Protein AF-A0A917WSC1-F1 (afdb_monomer_lite)

pLDDT: mean 76.41, std 25.36, range [22.33, 98.62]

Structure (mmCIF, N/CA/C/O backbone):
data_AF-A0A917WSC1-F1
#
_entry.id   AF-A0A917WSC1-F1
#
loop_
_atom_site.group_PDB
_atom_site.id
_atom_site.type_symbol
_atom_site.label_atom_id
_atom_site.label_alt_id
_atom_site.label_comp_id
_atom_site.label_asym_id
_atom_site.label_entity_id
_atom_site.label_seq_id
_atom_site.pdbx_PDB_ins_code
_atom_site.Cartn_x
_atom_site.Cartn_y
_atom_site.Cartn_z
_atom_site.occup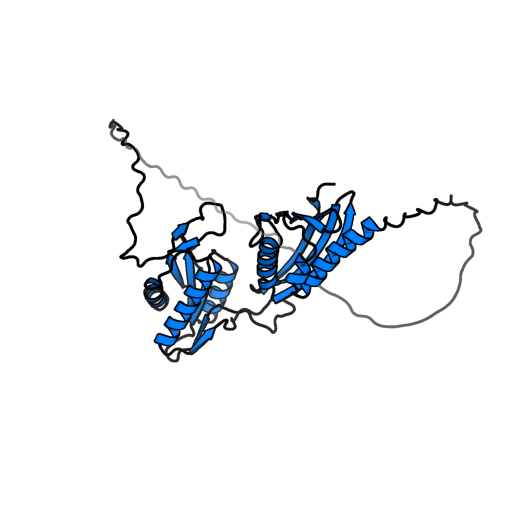ancy
_atom_site.B_iso_or_equiv
_atom_site.auth_seq_id
_atom_site.auth_comp_id
_atom_site.auth_asym_id
_atom_site.auth_atom_id
_atom_site.pdbx_PDB_model_num
ATOM 1 N N . MET A 1 1 ? 12.747 5.996 -24.448 1.00 77.25 1 MET A N 1
ATOM 2 C CA . MET A 1 1 ? 11.833 5.332 -25.407 1.00 77.25 1 MET A CA 1
ATOM 3 C C . MET A 1 1 ? 10.738 4.542 -24.700 1.00 77.25 1 MET A C 1
ATOM 5 O O . MET A 1 1 ? 9.580 4.764 -25.023 1.00 77.25 1 MET A O 1
ATOM 9 N N . GLU A 1 2 ? 11.053 3.699 -23.707 1.00 88.94 2 GLU A N 1
ATOM 10 C CA . GLU A 1 2 ? 10.020 2.886 -23.034 1.00 88.94 2 GLU A CA 1
ATOM 11 C C . GLU A 1 2 ? 9.011 3.685 -22.214 1.00 88.94 2 GLU A C 1
ATOM 13 O O . GLU A 1 2 ? 7.813 3.485 -22.378 1.00 88.94 2 GLU A O 1
ATOM 18 N N . ALA A 1 3 ? 9.471 4.645 -21.409 1.00 92.50 3 ALA A N 1
ATOM 19 C CA . ALA A 1 3 ? 8.584 5.494 -20.613 1.00 92.50 3 ALA A CA 1
ATOM 20 C C . ALA A 1 3 ? 7.541 6.224 -21.480 1.00 92.50 3 ALA A C 1
ATOM 22 O O . ALA A 1 3 ? 6.353 6.202 -21.179 1.00 92.50 3 ALA A O 1
ATOM 23 N N . SER A 1 4 ? 7.969 6.805 -22.607 1.00 94.75 4 SER A N 1
ATOM 24 C CA . SER A 1 4 ? 7.078 7.477 -23.562 1.00 94.75 4 SER A CA 1
ATOM 25 C C . SER A 1 4 ? 6.095 6.510 -24.223 1.00 94.75 4 SER A C 1
ATOM 27 O O . SER A 1 4 ? 4.938 6.857 -24.442 1.00 94.75 4 SER A O 1
ATOM 29 N N . ALA A 1 5 ? 6.529 5.288 -24.533 1.00 95.50 5 ALA A N 1
ATOM 30 C CA . ALA A 1 5 ? 5.671 4.304 -25.177 1.00 95.50 5 ALA A CA 1
ATOM 31 C C . ALA A 1 5 ? 4.656 3.675 -24.208 1.00 95.50 5 ALA A C 1
ATOM 33 O O . ALA A 1 5 ? 3.529 3.391 -24.613 1.00 95.50 5 ALA A O 1
ATOM 34 N N . LEU A 1 6 ? 5.028 3.486 -22.938 1.00 97.38 6 LEU A N 1
ATOM 35 C CA . LEU A 1 6 ? 4.087 3.119 -21.883 1.00 97.38 6 LEU A CA 1
ATOM 36 C C . LEU A 1 6 ? 3.109 4.267 -21.611 1.00 97.38 6 LEU A C 1
ATOM 38 O O . LEU A 1 6 ? 1.910 4.023 -21.530 1.00 97.38 6 LEU A O 1
ATOM 42 N N . ALA A 1 7 ? 3.583 5.518 -21.567 1.00 95.88 7 ALA A N 1
ATOM 43 C CA . ALA A 1 7 ? 2.714 6.688 -21.436 1.00 95.88 7 ALA A CA 1
ATOM 44 C C . ALA A 1 7 ? 1.657 6.730 -22.551 1.00 95.88 7 ALA A C 1
ATOM 46 O O . ALA A 1 7 ? 0.472 6.846 -22.263 1.00 95.88 7 ALA A O 1
ATOM 47 N N . ALA A 1 8 ? 2.061 6.536 -23.812 1.00 94.50 8 ALA A N 1
ATOM 48 C CA . ALA A 1 8 ? 1.138 6.488 -24.947 1.00 94.50 8 ALA A CA 1
ATOM 49 C C . ALA A 1 8 ? 0.142 5.316 -24.874 1.00 94.50 8 ALA A C 1
ATOM 51 O O . ALA A 1 8 ? -0.969 5.410 -25.394 1.00 94.50 8 ALA A O 1
ATOM 52 N N . HIS A 1 9 ? 0.524 4.194 -24.255 1.00 95.69 9 HIS A N 1
ATOM 53 C CA . HIS A 1 9 ? -0.397 3.087 -24.009 1.00 95.69 9 HIS A CA 1
ATOM 54 C C . HIS A 1 9 ? -1.419 3.439 -22.923 1.00 95.69 9 HIS A C 1
ATOM 56 O O . HIS A 1 9 ? -2.621 3.314 -23.155 1.00 95.69 9 HIS A O 1
ATOM 62 N N . LEU A 1 10 ? -0.950 3.936 -21.777 1.00 95.81 10 LEU A N 1
ATOM 63 C CA . LEU A 1 10 ? -1.799 4.342 -20.656 1.00 95.81 10 LEU A CA 1
ATOM 64 C C . LEU A 1 10 ? -2.691 5.542 -20.993 1.00 95.81 10 LEU A C 1
ATOM 66 O O . LEU A 1 10 ? -3.747 5.706 -20.387 1.00 95.81 10 LEU A O 1
ATOM 70 N N . ASP A 1 11 ? -2.327 6.349 -21.990 1.00 92.12 11 ASP A N 1
ATOM 71 C CA . ASP A 1 11 ? -3.148 7.479 -22.416 1.00 92.12 11 ASP A CA 1
ATOM 72 C C . ASP A 1 11 ? -4.522 7.053 -22.975 1.00 92.12 11 ASP A C 1
ATOM 74 O O . ASP A 1 11 ? -5.495 7.809 -22.911 1.00 92.12 11 ASP A O 1
ATOM 78 N N . ARG A 1 12 ? -4.650 5.796 -23.420 1.00 91.62 12 ARG A N 1
ATOM 79 C CA . ARG A 1 12 ? -5.922 5.205 -23.864 1.00 91.62 12 ARG A CA 1
ATOM 80 C C . ARG A 1 12 ? -6.786 4.654 -22.726 1.00 91.62 12 ARG A C 1
ATOM 82 O O . ARG A 1 12 ? -7.936 4.305 -22.966 1.00 91.62 12 ARG A O 1
ATOM 89 N N . LEU A 1 13 ? -6.268 4.567 -21.498 1.00 94.88 13 LEU A N 1
ATOM 90 C CA . LEU A 1 13 ? -6.981 3.958 -20.374 1.00 94.88 13 LEU A CA 1
ATOM 91 C C . LEU A 1 13 ? -8.095 4.876 -19.856 1.00 94.88 13 LEU A C 1
ATOM 93 O O . LEU A 1 13 ? -7.824 5.908 -19.246 1.00 94.88 13 LEU A O 1
ATOM 97 N N . THR A 1 14 ? -9.354 4.496 -20.041 1.00 95.12 14 THR A N 1
ATOM 98 C CA . THR A 1 14 ? -10.509 5.276 -19.570 1.00 95.12 14 THR A CA 1
ATOM 99 C C . THR A 1 14 ? -11.209 4.596 -18.407 1.00 95.12 14 THR A C 1
ATOM 101 O O . THR A 1 14 ? -11.406 3.382 -18.420 1.00 95.12 14 THR A O 1
ATOM 104 N N . PHE A 1 15 ? -11.643 5.375 -17.422 1.00 95.75 15 PHE A N 1
ATOM 105 C CA . PHE A 1 15 ? -12.450 4.874 -16.314 1.00 95.75 15 PHE A CA 1
ATOM 106 C C . PHE A 1 15 ? -13.290 5.991 -15.703 1.00 95.75 15 PHE A C 1
ATOM 108 O O . PHE A 1 15 ? -12.956 7.171 -15.799 1.00 95.75 15 PHE A O 1
ATOM 115 N N . SER A 1 16 ? -14.381 5.616 -15.045 1.00 96.12 16 SER A N 1
ATOM 116 C CA . SER A 1 16 ? -15.277 6.559 -14.384 1.00 96.12 16 SER A CA 1
ATOM 117 C C . SER A 1 16 ? -15.625 6.051 -12.998 1.00 96.12 16 SER A C 1
ATOM 119 O O . SER A 1 16 ? -15.910 4.865 -12.827 1.00 96.12 16 SER A O 1
ATOM 121 N N . ASP A 1 17 ? -15.594 6.966 -12.036 1.00 94.19 17 ASP A N 1
ATOM 122 C CA . ASP A 1 17 ? -16.058 6.772 -10.667 1.00 94.19 17 ASP A CA 1
ATOM 123 C C . ASP A 1 17 ? -15.497 5.521 -9.989 1.00 94.19 17 ASP A C 1
ATOM 125 O O . ASP A 1 17 ? -16.223 4.678 -9.461 1.00 94.19 17 ASP A O 1
ATOM 129 N N . ARG A 1 18 ? -14.171 5.394 -10.036 1.00 94.31 18 ARG A N 1
ATOM 130 C CA . ARG A 1 18 ? -13.431 4.294 -9.419 1.00 94.31 18 ARG A CA 1
ATOM 131 C C . ARG A 1 18 ? -12.807 4.718 -8.100 1.00 94.31 18 ARG A C 1
ATOM 133 O O . ARG A 1 18 ? -12.331 5.840 -7.974 1.00 94.31 18 ARG A O 1
ATOM 140 N N . THR A 1 19 ? -12.775 3.814 -7.132 1.00 89.31 19 THR A N 1
ATOM 141 C CA . THR A 1 19 ? -12.008 4.019 -5.895 1.00 89.31 19 THR A CA 1
ATOM 142 C C . THR A 1 19 ? -10.507 4.027 -6.181 1.00 89.31 19 THR A C 1
ATOM 144 O O . THR A 1 19 ? -10.076 3.582 -7.250 1.00 89.31 19 THR A O 1
ATOM 147 N N . GLU A 1 20 ? -9.689 4.491 -5.235 1.00 87.12 20 GLU A N 1
ATOM 148 C CA . GLU A 1 20 ? -8.233 4.536 -5.428 1.00 87.12 20 GLU A CA 1
ATOM 149 C C . GLU A 1 20 ? -7.664 3.146 -5.752 1.00 87.12 20 GLU A C 1
ATOM 151 O O . GLU A 1 20 ? -6.979 2.954 -6.761 1.00 87.12 20 GLU A O 1
ATOM 156 N N . ALA A 1 21 ? -8.049 2.141 -4.962 1.00 82.62 21 ALA A N 1
ATOM 157 C CA . ALA A 1 21 ? -7.630 0.758 -5.165 1.00 82.62 21 ALA A CA 1
ATOM 158 C C . ALA A 1 21 ? -8.079 0.193 -6.525 1.00 82.62 21 ALA A C 1
ATOM 160 O O . ALA A 1 21 ? -7.357 -0.577 -7.163 1.00 82.62 21 ALA A O 1
ATOM 161 N N . GLN A 1 22 ? -9.274 0.565 -6.998 1.00 86.81 22 GLN A N 1
ATOM 162 C CA . GLN A 1 22 ? -9.754 0.152 -8.316 1.00 86.81 22 GLN A CA 1
ATOM 163 C C . GLN A 1 22 ? -8.927 0.774 -9.442 1.00 86.81 22 GLN A C 1
ATOM 165 O O . GLN A 1 22 ? -8.611 0.068 -10.399 1.00 86.81 22 GLN A O 1
ATOM 170 N N . VAL A 1 23 ? -8.553 2.053 -9.334 1.00 94.62 23 VAL A N 1
ATOM 171 C CA . VAL A 1 23 ? -7.699 2.704 -10.336 1.00 94.62 23 VAL A CA 1
ATOM 172 C C . VAL A 1 23 ? -6.320 2.064 -10.367 1.00 94.62 23 VAL A C 1
ATOM 174 O O . VAL A 1 23 ? -5.889 1.663 -11.443 1.00 94.62 23 VAL A O 1
ATOM 177 N N . THR A 1 24 ? -5.659 1.887 -9.222 1.00 91.56 24 THR A N 1
ATOM 178 C CA . THR A 1 24 ? -4.334 1.246 -9.177 1.00 91.56 24 THR A CA 1
ATOM 179 C C . THR A 1 24 ? -4.358 -0.129 -9.851 1.00 91.56 24 THR A C 1
ATOM 181 O O . THR A 1 24 ? -3.518 -0.398 -10.706 1.00 91.56 24 THR A O 1
ATOM 184 N N . ARG A 1 25 ? -5.376 -0.964 -9.587 1.00 92.12 25 ARG A N 1
ATOM 185 C CA . ARG A 1 25 ? -5.531 -2.263 -10.272 1.00 92.12 25 ARG A CA 1
ATOM 186 C C . ARG A 1 25 ? -5.713 -2.139 -11.784 1.00 92.12 25 ARG A C 1
ATOM 188 O O . ARG A 1 25 ? -5.121 -2.919 -12.524 1.00 92.12 25 ARG A O 1
ATOM 195 N N . LEU A 1 26 ? -6.517 -1.181 -12.251 1.00 97.12 26 LEU A N 1
ATOM 196 C CA . LEU A 1 26 ? -6.702 -0.937 -13.687 1.00 97.12 26 LEU A CA 1
ATOM 197 C C . LEU A 1 26 ? -5.395 -0.506 -14.357 1.00 97.12 26 LEU A C 1
ATOM 199 O O . LEU A 1 26 ? -5.089 -0.957 -15.458 1.00 97.12 26 LEU A O 1
ATOM 203 N N . VAL A 1 27 ? -4.616 0.346 -13.690 1.00 97.88 27 VAL A N 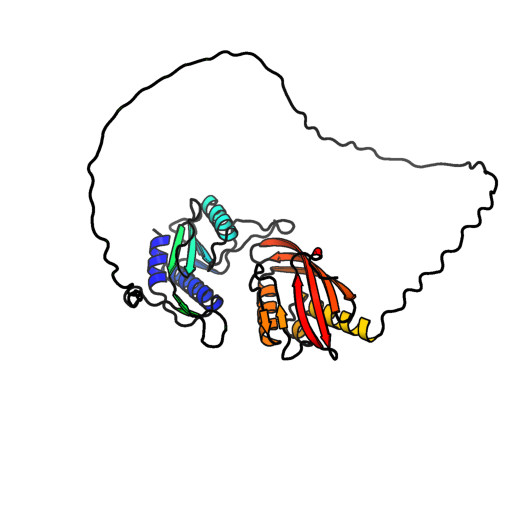1
ATOM 204 C CA . VAL A 1 27 ? -3.331 0.823 -14.205 1.00 97.88 27 VAL A CA 1
ATOM 205 C C . VAL A 1 27 ? -2.313 -0.313 -14.262 1.00 97.88 27 VAL A C 1
ATOM 207 O O . VAL A 1 27 ? -1.677 -0.483 -15.298 1.00 97.88 27 VAL A O 1
ATOM 210 N N . VAL A 1 28 ? -2.203 -1.134 -13.212 1.00 95.25 28 VAL A N 1
ATOM 211 C CA . VAL A 1 28 ? -1.343 -2.331 -13.213 1.00 95.25 28 VAL A CA 1
ATOM 212 C C . VAL A 1 28 ? -1.738 -3.280 -14.349 1.00 95.25 28 VAL A C 1
ATOM 214 O O . VAL A 1 28 ? -0.883 -3.675 -15.137 1.00 95.25 28 VAL A O 1
ATOM 217 N N . ALA A 1 29 ? -3.032 -3.574 -14.515 1.00 96.25 29 ALA A N 1
ATOM 218 C CA . ALA A 1 29 ? -3.509 -4.437 -15.597 1.00 96.25 29 ALA A CA 1
ATOM 219 C C . ALA A 1 29 ? -3.146 -3.891 -16.992 1.00 96.25 29 ALA A C 1
ATOM 221 O O . ALA A 1 29 ? -2.698 -4.652 -17.851 1.00 96.25 29 ALA A O 1
ATOM 222 N N . ALA A 1 30 ? -3.273 -2.577 -17.204 1.00 98.19 30 ALA A N 1
ATOM 223 C CA . ALA A 1 30 ? -2.886 -1.929 -18.457 1.00 98.19 30 ALA A CA 1
ATOM 224 C C . ALA A 1 30 ? -1.363 -1.961 -18.694 1.00 98.19 30 ALA A C 1
ATOM 226 O O . ALA A 1 30 ? -0.907 -2.164 -19.818 1.00 98.19 30 ALA A O 1
ATOM 227 N N . VAL A 1 31 ? -0.552 -1.810 -17.642 1.00 98.62 31 VAL A N 1
ATOM 228 C CA . VAL A 1 31 ? 0.910 -1.979 -17.719 1.00 98.62 31 VAL A CA 1
ATOM 229 C C . VAL A 1 31 ? 1.262 -3.406 -18.144 1.00 98.62 31 VAL A C 1
ATOM 231 O O . VAL A 1 31 ? 2.078 -3.604 -19.045 1.00 98.62 31 VAL A O 1
ATOM 234 N N . GLU A 1 32 ? 0.631 -4.414 -17.545 1.00 98.25 32 GLU A N 1
ATOM 235 C CA . GLU A 1 32 ? 0.857 -5.805 -17.929 1.00 98.25 32 GLU A CA 1
ATOM 236 C C . GLU A 1 32 ? 0.434 -6.086 -19.379 1.00 98.25 32 GLU A C 1
ATOM 238 O O . GLU A 1 32 ? 1.166 -6.744 -20.121 1.00 98.25 32 GLU A O 1
ATOM 243 N N . GLU A 1 33 ? -0.730 -5.586 -19.804 1.00 98.12 33 GLU A N 1
ATOM 244 C CA . GLU A 1 33 ? -1.210 -5.690 -21.186 1.00 98.12 33 GLU A CA 1
ATOM 245 C C . GLU A 1 33 ? -0.226 -5.058 -22.174 1.00 98.12 33 GLU A C 1
ATOM 247 O O . GLU A 1 33 ? 0.103 -5.667 -23.195 1.00 98.12 33 GLU A O 1
ATOM 252 N N . TRP A 1 34 ? 0.314 -3.882 -21.847 1.00 97.88 34 TRP A N 1
ATOM 253 C CA . TRP A 1 34 ? 1.352 -3.236 -22.642 1.00 97.88 34 TRP A CA 1
ATOM 254 C C . TRP A 1 34 ? 2.564 -4.148 -22.857 1.00 97.88 34 TRP A C 1
ATOM 256 O O . TRP A 1 34 ? 2.993 -4.323 -24.001 1.00 97.88 34 TRP A O 1
ATOM 266 N N . GLY A 1 35 ? 3.076 -4.789 -21.803 1.00 96.88 35 GLY A N 1
ATOM 267 C CA . GLY A 1 35 ? 4.177 -5.747 -21.927 1.00 96.88 35 GLY A CA 1
ATOM 268 C C . GLY A 1 35 ? 3.815 -6.967 -22.781 1.00 96.88 35 GLY A C 1
ATOM 269 O O . GLY A 1 35 ? 4.571 -7.335 -23.683 1.00 96.88 35 GLY A O 1
ATOM 270 N N . ARG A 1 36 ? 2.626 -7.555 -22.572 1.00 97.06 36 ARG A N 1
ATOM 271 C CA . ARG A 1 36 ? 2.143 -8.699 -23.374 1.00 97.06 36 ARG A CA 1
ATOM 272 C C . ARG A 1 36 ? 2.012 -8.345 -24.854 1.00 97.06 36 ARG A C 1
ATOM 274 O O . ARG A 1 36 ? 2.417 -9.136 -25.701 1.00 97.06 36 ARG A O 1
ATOM 281 N N . SER A 1 37 ? 1.514 -7.148 -25.171 1.00 96.56 37 SER A N 1
ATOM 282 C CA . SER A 1 37 ? 1.344 -6.673 -26.554 1.00 96.56 37 SER A CA 1
ATOM 283 C C . SER A 1 37 ? 2.663 -6.568 -27.331 1.00 96.56 37 SER A C 1
ATOM 285 O O . SER A 1 37 ? 2.667 -6.564 -28.558 1.00 96.56 37 SER A O 1
ATOM 287 N N . ARG A 1 38 ? 3.791 -6.527 -26.614 1.00 94.81 38 ARG A N 1
ATOM 288 C CA . ARG A 1 38 ? 5.153 -6.489 -27.162 1.00 94.81 38 ARG A CA 1
ATOM 289 C C . ARG A 1 38 ? 5.815 -7.865 -27.228 1.00 94.81 38 ARG A C 1
ATOM 291 O O . ARG A 1 38 ? 6.983 -7.960 -27.588 1.00 94.81 38 ARG A O 1
ATOM 298 N N . GLY A 1 39 ? 5.096 -8.922 -26.851 1.00 95.81 39 GLY A N 1
ATOM 299 C CA . GLY A 1 39 ? 5.631 -10.279 -26.768 1.00 95.81 39 GLY A CA 1
ATOM 300 C C . GLY A 1 39 ? 6.587 -10.497 -25.592 1.00 95.81 39 GLY A C 1
ATOM 301 O O . GLY A 1 39 ? 7.322 -11.483 -25.581 1.00 95.81 39 GLY A O 1
ATOM 302 N N . TRP A 1 40 ? 6.611 -9.596 -24.606 1.00 96.88 40 TRP A N 1
ATOM 303 C CA . TRP A 1 40 ? 7.467 -9.744 -23.431 1.00 96.88 40 TRP A CA 1
ATOM 304 C C . TRP A 1 40 ? 6.853 -10.702 -22.417 1.00 96.88 40 TRP A C 1
ATOM 306 O O . TRP A 1 40 ? 5.631 -10.821 -22.292 1.00 96.88 40 TRP A O 1
ATOM 316 N N . ARG A 1 41 ? 7.710 -11.366 -21.639 1.00 97.56 41 ARG A N 1
ATOM 317 C CA . ARG A 1 41 ? 7.246 -12.175 -20.514 1.00 97.56 41 ARG A CA 1
ATOM 318 C C . ARG A 1 41 ? 6.950 -11.259 -19.333 1.00 97.56 41 ARG A C 1
ATOM 320 O O . ARG A 1 41 ? 7.822 -10.502 -18.914 1.00 97.56 41 ARG A O 1
ATOM 327 N N . VAL A 1 42 ? 5.732 -11.357 -18.810 1.00 97.81 42 VAL A N 1
ATOM 328 C CA . VAL A 1 42 ? 5.221 -10.508 -17.728 1.00 97.81 42 VAL A CA 1
ATOM 329 C C . VAL A 1 42 ? 5.231 -11.266 -16.408 1.00 97.81 42 VAL A C 1
ATOM 331 O O . VAL A 1 42 ? 4.754 -12.398 -16.342 1.00 97.81 42 VAL A O 1
ATOM 334 N N . TYR A 1 43 ? 5.739 -10.616 -15.368 1.00 94.19 43 TYR A N 1
ATOM 335 C CA . TYR A 1 43 ? 5.778 -11.114 -14.001 1.00 94.19 43 TYR A CA 1
ATOM 336 C C . TYR A 1 43 ? 5.060 -10.115 -13.086 1.00 94.19 43 TYR A C 1
ATOM 338 O O . TYR A 1 43 ? 5.645 -9.091 -12.729 1.00 94.19 43 TYR A O 1
ATOM 346 N N . PRO A 1 44 ? 3.797 -10.375 -12.718 1.00 89.94 44 PRO A N 1
ATOM 347 C CA . PRO A 1 44 ? 3.127 -9.619 -11.667 1.00 89.94 44 PRO A CA 1
ATOM 348 C C . PRO A 1 44 ? 3.866 -9.814 -10.342 1.00 89.94 44 PRO A C 1
ATOM 350 O O . PRO A 1 44 ? 4.313 -10.927 -10.052 1.00 89.94 44 PRO A O 1
ATOM 353 N N . ARG A 1 45 ? 3.982 -8.754 -9.538 1.00 89.81 45 ARG A N 1
ATOM 354 C CA . ARG A 1 45 ? 4.678 -8.769 -8.239 1.00 89.81 45 ARG A CA 1
ATOM 355 C C . ARG A 1 45 ? 6.077 -9.395 -8.327 1.00 89.81 45 ARG A C 1
ATOM 357 O O . ARG A 1 45 ? 6.422 -10.296 -7.563 1.00 89.81 45 ARG A O 1
ATOM 364 N N . ALA A 1 46 ? 6.864 -8.955 -9.307 1.00 88.81 46 ALA A N 1
ATOM 365 C CA . ALA A 1 46 ? 8.186 -9.510 -9.571 1.00 88.81 46 ALA A CA 1
ATOM 366 C C . ALA A 1 46 ? 9.160 -9.200 -8.430 1.00 88.81 46 ALA A C 1
ATOM 368 O O . ALA A 1 46 ? 9.141 -8.101 -7.881 1.00 88.81 46 ALA A O 1
ATOM 369 N N . ALA A 1 47 ? 10.049 -10.144 -8.114 1.00 87.69 47 ALA A N 1
ATOM 370 C CA . ALA A 1 47 ? 11.104 -9.916 -7.135 1.00 87.69 47 ALA A CA 1
ATOM 371 C C . ALA A 1 47 ? 12.025 -8.769 -7.585 1.00 87.69 47 ALA A C 1
ATOM 373 O O . ALA A 1 47 ? 12.537 -8.763 -8.713 1.00 87.69 47 ALA A O 1
ATOM 374 N N . SER A 1 48 ? 12.241 -7.813 -6.689 1.00 91.94 48 SER A N 1
ATOM 375 C CA . SER A 1 48 ? 13.167 -6.708 -6.887 1.00 91.94 48 SER A CA 1
ATOM 376 C C . SER A 1 48 ? 14.561 -7.041 -6.362 1.00 91.94 48 SER A C 1
ATOM 378 O O . SER A 1 48 ? 14.746 -7.971 -5.584 1.00 91.94 48 SER A O 1
ATOM 380 N N . VAL A 1 49 ? 15.565 -6.299 -6.818 1.00 92.69 49 VAL A N 1
ATOM 381 C CA . VAL A 1 49 ? 16.968 -6.450 -6.398 1.00 92.69 49 VAL A CA 1
ATOM 382 C C . VAL A 1 49 ? 17.220 -5.996 -4.963 1.00 92.69 49 VAL A C 1
ATOM 384 O O . VAL A 1 49 ? 18.275 -6.287 -4.410 1.00 92.69 49 VAL A O 1
ATOM 387 N N . VAL A 1 50 ? 16.276 -5.276 -4.356 1.00 86.25 50 VAL A N 1
ATOM 388 C CA . VAL A 1 50 ? 16.402 -4.818 -2.970 1.00 86.25 50 VAL A CA 1
ATOM 389 C C . VAL A 1 50 ? 16.074 -5.983 -2.027 1.00 86.25 50 VAL A C 1
ATOM 391 O O . VAL A 1 50 ? 14.934 -6.467 -2.072 1.00 86.25 50 VAL A O 1
ATOM 394 N N . PRO A 1 51 ? 17.022 -6.455 -1.194 1.00 78.88 51 PRO A N 1
ATOM 395 C CA . PRO A 1 51 ? 16.737 -7.463 -0.179 1.00 78.88 51 PRO A CA 1
ATOM 396 C C . PRO A 1 51 ? 15.809 -6.887 0.893 1.00 78.88 51 PRO A C 1
ATOM 398 O O . PRO A 1 51 ? 15.750 -5.671 1.093 1.00 78.88 51 PRO A O 1
ATOM 401 N N . LEU A 1 52 ? 15.077 -7.755 1.588 1.00 73.44 52 LEU A N 1
ATOM 402 C CA . LEU A 1 52 ? 14.357 -7.325 2.783 1.00 73.44 52 LEU A CA 1
ATOM 403 C C . LEU A 1 52 ? 15.375 -6.956 3.872 1.00 73.44 52 LEU A C 1
ATOM 405 O O . LEU A 1 52 ? 16.487 -7.485 3.881 1.00 73.44 52 LEU A O 1
ATOM 409 N N . PRO A 1 53 ? 15.034 -6.053 4.794 1.00 67.75 53 PRO A N 1
ATOM 410 C CA . PRO A 1 53 ? 15.880 -5.795 5.946 1.00 67.75 53 PRO A CA 1
ATOM 411 C C . PRO A 1 53 ? 15.916 -7.005 6.906 1.00 67.75 53 PRO A C 1
ATOM 413 O O . PRO A 1 53 ? 15.088 -7.920 6.797 1.00 67.75 53 PRO A O 1
ATOM 416 N N . PRO A 1 54 ? 16.860 -7.006 7.865 1.00 63.41 54 PRO A N 1
ATOM 417 C CA . PRO A 1 54 ? 16.936 -8.013 8.918 1.00 63.41 54 PRO A CA 1
ATOM 418 C C . PRO A 1 54 ? 15.608 -8.283 9.635 1.00 63.41 54 PRO A C 1
ATOM 420 O O . PRO A 1 54 ? 14.852 -7.344 9.865 1.00 63.41 54 PRO A O 1
ATOM 423 N N . PRO A 1 55 ? 15.316 -9.533 10.045 1.00 68.56 55 PRO A N 1
ATOM 424 C CA . PRO A 1 55 ? 16.089 -10.771 9.849 1.00 68.56 55 PRO A CA 1
ATOM 425 C C . PRO A 1 55 ? 15.812 -11.492 8.510 1.00 68.56 55 PRO A C 1
ATOM 427 O O . PRO A 1 55 ? 16.109 -12.680 8.363 1.00 68.56 55 PRO A O 1
ATOM 430 N N . TYR A 1 56 ? 15.174 -10.827 7.543 1.00 72.00 56 TYR A N 1
ATOM 431 C CA . TYR A 1 56 ? 14.703 -11.456 6.307 1.00 72.00 56 TYR A CA 1
ATOM 432 C C . TYR A 1 56 ? 15.606 -11.186 5.105 1.00 72.00 56 TYR A C 1
ATOM 434 O O . TYR A 1 56 ? 15.137 -11.306 3.976 1.00 72.00 56 TYR A O 1
ATOM 442 N N . GLU A 1 57 ? 16.889 -10.875 5.293 1.00 84.25 57 GLU A N 1
ATOM 443 C CA . GLU A 1 57 ? 17.805 -10.463 4.213 1.00 84.25 57 GLU A CA 1
ATOM 444 C C . GLU A 1 57 ? 17.972 -11.513 3.107 1.00 84.25 57 GLU A C 1
ATOM 446 O O . GLU A 1 57 ? 18.401 -11.203 1.999 1.00 84.25 57 GLU A O 1
ATOM 451 N N . GLN A 1 58 ? 17.588 -12.759 3.389 1.00 79.75 58 GLN A N 1
ATOM 452 C CA . GLN A 1 58 ? 17.536 -13.857 2.421 1.00 79.75 58 GLN A CA 1
ATOM 453 C C . GLN A 1 58 ? 16.399 -13.702 1.392 1.00 79.75 58 GLN A C 1
ATOM 455 O O . GLN A 1 58 ? 16.401 -14.340 0.337 1.00 79.75 58 GLN A O 1
ATOM 460 N N . ARG A 1 59 ? 15.386 -12.891 1.703 1.00 79.69 59 ARG A N 1
ATOM 461 C CA . ARG A 1 59 ? 14.224 -12.609 0.858 1.00 79.69 59 ARG A CA 1
ATOM 462 C C . ARG A 1 59 ? 14.414 -11.271 0.158 1.00 79.69 59 ARG A C 1
ATOM 464 O O . ARG A 1 59 ? 15.185 -10.420 0.586 1.00 79.69 59 ARG A O 1
ATOM 471 N N . HIS A 1 60 ? 13.660 -11.080 -0.914 1.00 81.44 60 HIS A N 1
ATOM 472 C CA . HIS A 1 60 ? 13.705 -9.865 -1.710 1.00 81.44 60 HIS A CA 1
ATOM 473 C C . HIS A 1 60 ? 12.362 -9.157 -1.722 1.00 81.44 60 HIS A C 1
ATOM 475 O O . HIS A 1 60 ? 11.302 -9.762 -1.545 1.00 81.44 60 HIS A O 1
ATOM 481 N N . SER A 1 61 ? 12.449 -7.859 -1.967 1.00 82.62 61 SER A N 1
ATOM 482 C CA . SER A 1 61 ? 11.318 -6.995 -2.243 1.00 82.62 61 SER A CA 1
ATOM 483 C C . SER A 1 61 ? 10.540 -7.388 -3.486 1.00 82.62 61 SER A C 1
ATOM 485 O O . SER A 1 61 ? 10.992 -8.222 -4.264 1.00 82.62 61 SER A O 1
ATOM 487 N N . VAL A 1 62 ? 9.378 -6.768 -3.699 1.00 89.31 62 VAL A N 1
ATOM 488 C CA . VAL A 1 62 ? 8.643 -6.886 -4.963 1.00 89.31 62 VAL A CA 1
ATOM 489 C C . VAL A 1 62 ? 8.397 -5.523 -5.596 1.00 89.31 62 VAL A C 1
ATOM 491 O O . VAL A 1 62 ? 8.259 -4.528 -4.882 1.00 89.31 62 VAL A O 1
ATOM 494 N N . VAL A 1 63 ? 8.346 -5.505 -6.925 1.00 92.44 63 VAL A N 1
ATOM 495 C CA . VAL A 1 63 ? 7.806 -4.417 -7.757 1.00 92.44 63 VAL A CA 1
ATOM 496 C C . VAL A 1 63 ? 6.473 -4.852 -8.349 1.00 92.44 63 VAL A C 1
ATOM 498 O O . VAL A 1 63 ? 6.281 -6.048 -8.579 1.00 92.44 63 VAL A O 1
ATOM 501 N N . ASP A 1 64 ? 5.563 -3.917 -8.624 1.00 91.25 64 ASP A N 1
ATOM 502 C CA . ASP A 1 64 ? 4.230 -4.249 -9.143 1.00 91.25 64 ASP A CA 1
ATOM 503 C C . ASP A 1 64 ? 4.276 -5.119 -10.405 1.00 91.25 64 ASP A C 1
ATOM 505 O O . ASP A 1 64 ? 3.558 -6.120 -10.492 1.00 91.25 64 ASP A O 1
ATOM 509 N N . VAL A 1 65 ? 5.141 -4.778 -11.370 1.00 97.94 65 VAL A N 1
ATOM 510 C CA . VAL A 1 65 ? 5.295 -5.546 -12.613 1.00 97.94 65 VAL A CA 1
ATOM 511 C C . VAL A 1 65 ? 6.754 -5.597 -13.064 1.00 97.94 65 VAL A C 1
ATOM 513 O O . VAL A 1 65 ? 7.430 -4.576 -13.169 1.00 97.94 65 VAL A O 1
ATOM 516 N N . GLY A 1 66 ? 7.229 -6.795 -13.403 1.00 97.62 66 GLY A N 1
ATOM 517 C CA . GLY A 1 66 ? 8.499 -7.018 -14.091 1.00 97.62 66 GLY A CA 1
ATOM 518 C C . GLY A 1 66 ? 8.300 -7.568 -15.503 1.00 97.62 66 GLY A C 1
ATOM 519 O O . GLY A 1 66 ? 7.409 -8.382 -15.750 1.00 97.62 66 GLY A O 1
ATOM 520 N N . PHE A 1 67 ? 9.170 -7.172 -16.429 1.00 98.00 67 PHE A N 1
ATOM 521 C CA . PHE A 1 67 ? 9.192 -7.660 -17.804 1.00 98.00 67 PHE A CA 1
ATOM 522 C C . PHE A 1 67 ? 10.560 -8.223 -18.170 1.00 98.00 67 PHE A C 1
ATOM 524 O O . PHE A 1 67 ? 11.577 -7.536 -18.045 1.00 98.00 67 PHE A O 1
ATOM 531 N N . ALA A 1 68 ? 10.575 -9.444 -18.703 1.00 95.19 68 ALA A N 1
ATOM 532 C CA . ALA A 1 68 ? 11.741 -9.990 -19.387 1.00 95.19 68 ALA A CA 1
ATOM 533 C C . ALA A 1 68 ? 11.553 -9.903 -20.905 1.00 95.19 68 ALA A C 1
ATOM 535 O O . ALA A 1 68 ? 10.501 -10.271 -21.439 1.00 95.19 68 ALA A O 1
ATOM 536 N N . ARG A 1 69 ? 12.602 -9.445 -21.588 1.00 92.88 69 ARG A N 1
ATOM 537 C CA . ARG A 1 69 ? 12.666 -9.283 -23.042 1.00 92.88 69 ARG A CA 1
ATOM 538 C C . ARG A 1 69 ? 14.036 -9.714 -23.560 1.00 92.88 69 ARG A C 1
ATOM 540 O O . ARG A 1 69 ? 15.004 -9.717 -22.806 1.00 92.88 69 ARG A O 1
ATOM 547 N N . THR A 1 70 ? 14.105 -10.113 -24.824 1.00 87.12 70 THR A N 1
ATOM 548 C CA . THR A 1 70 ? 15.332 -10.641 -25.450 1.00 87.12 70 THR A CA 1
ATOM 549 C C . THR A 1 70 ? 16.207 -9.558 -26.077 1.00 87.12 70 THR A C 1
ATOM 551 O O . THR A 1 70 ? 17.354 -9.820 -26.416 1.00 87.12 70 THR A O 1
ATOM 554 N N . ASP A 1 71 ? 15.667 -8.356 -26.256 1.00 86.56 71 ASP A N 1
ATOM 555 C CA . ASP A 1 71 ? 16.230 -7.255 -27.039 1.00 86.56 71 ASP A CA 1
ATOM 556 C C . ASP A 1 71 ? 16.719 -6.072 -26.182 1.00 86.56 71 ASP A C 1
ATOM 558 O O . ASP A 1 71 ? 17.035 -5.007 -26.707 1.00 86.56 71 ASP A O 1
ATOM 562 N N . GLY A 1 72 ? 16.813 -6.237 -24.859 1.00 88.94 72 GLY A N 1
ATOM 563 C CA . GLY A 1 72 ? 17.340 -5.202 -23.972 1.00 88.94 72 GLY A CA 1
ATOM 564 C C . GLY A 1 72 ? 17.243 -5.552 -22.493 1.00 88.94 72 GLY A C 1
ATOM 565 O O . GLY A 1 72 ? 16.808 -6.642 -22.122 1.00 88.94 72 GLY A O 1
ATOM 566 N N . SER A 1 73 ? 17.622 -4.598 -21.636 1.00 93.62 73 SER A N 1
ATOM 567 C CA . SER A 1 73 ? 17.518 -4.760 -20.183 1.00 93.62 73 SER A CA 1
ATOM 568 C C . SER A 1 73 ? 16.082 -5.071 -19.754 1.00 93.62 73 SER A C 1
ATOM 570 O O . SER A 1 73 ? 15.149 -4.485 -20.325 1.00 93.62 73 SER A O 1
ATOM 572 N N . PRO A 1 74 ? 15.883 -5.917 -18.725 1.00 96.94 74 PRO A N 1
ATOM 573 C CA . PRO A 1 74 ? 14.579 -6.099 -18.105 1.00 96.94 74 PRO A CA 1
ATOM 574 C C . PRO A 1 74 ? 13.977 -4.758 -17.678 1.00 96.94 74 PRO A C 1
ATOM 576 O O . PRO A 1 74 ? 14.700 -3.822 -17.324 1.00 96.94 74 PRO A O 1
ATOM 579 N N . VAL A 1 75 ? 12.652 -4.671 -17.718 1.00 98.00 75 VAL A N 1
ATOM 580 C CA . VAL A 1 75 ? 11.910 -3.472 -17.317 1.00 98.00 75 VAL A CA 1
ATOM 581 C C . VAL A 1 75 ? 11.187 -3.779 -16.012 1.00 98.00 75 VAL A C 1
ATOM 583 O O . VAL A 1 75 ? 10.570 -4.834 -15.893 1.00 98.00 75 VAL A O 1
ATOM 586 N N . VAL A 1 76 ? 11.250 -2.869 -15.048 1.00 98.31 76 VAL A N 1
ATOM 587 C CA . VAL A 1 76 ? 10.482 -2.947 -13.800 1.00 98.31 76 VAL A CA 1
ATOM 588 C C . VAL A 1 76 ? 9.603 -1.718 -13.673 1.00 98.31 76 VAL A C 1
ATOM 590 O O . VAL A 1 76 ? 10.004 -0.620 -14.068 1.00 98.31 76 VAL A O 1
ATOM 593 N N . VAL A 1 77 ? 8.391 -1.910 -13.166 1.00 98.56 77 VAL A N 1
ATOM 594 C CA . VAL A 1 77 ? 7.384 -0.859 -13.068 1.00 98.56 77 VAL A CA 1
ATOM 595 C C . VAL A 1 77 ? 6.750 -0.870 -11.690 1.00 98.56 77 VAL A C 1
ATOM 597 O O . VAL A 1 77 ? 6.360 -1.928 -11.203 1.00 98.56 77 VAL A O 1
ATOM 600 N N . GLU A 1 78 ? 6.609 0.321 -11.117 1.00 98.00 78 GLU A N 1
ATOM 601 C CA . GLU A 1 78 ? 5.795 0.577 -9.926 1.00 98.00 78 GLU A CA 1
ATOM 602 C C . GLU A 1 78 ? 4.678 1.555 -10.253 1.00 98.00 78 GLU A C 1
ATOM 604 O O . GLU A 1 78 ? 4.886 2.501 -11.022 1.00 98.00 78 GLU A O 1
ATOM 609 N N . VAL A 1 79 ? 3.509 1.344 -9.656 1.00 96.94 79 VAL A N 1
ATOM 610 C CA . VAL A 1 79 ? 2.302 2.135 -9.878 1.00 96.94 79 VAL A CA 1
ATOM 611 C C . VAL A 1 79 ? 1.853 2.766 -8.564 1.00 96.94 79 VAL A C 1
ATOM 613 O O . VAL A 1 79 ? 1.331 2.094 -7.682 1.00 96.94 79 VAL A O 1
ATOM 616 N N . ASP A 1 80 ? 1.958 4.091 -8.452 1.00 91.56 80 ASP A N 1
ATOM 617 C CA . ASP A 1 80 ? 1.604 4.793 -7.215 1.00 91.56 80 ASP A CA 1
ATOM 618 C C . ASP A 1 80 ? 0.580 5.921 -7.401 1.00 91.56 80 ASP A C 1
ATOM 620 O O . ASP A 1 80 ? 0.644 6.727 -8.343 1.00 91.56 80 ASP A O 1
ATOM 624 N N . HIS A 1 81 ? -0.308 6.043 -6.404 1.00 89.25 81 HIS A N 1
ATOM 625 C CA . HIS A 1 81 ? -1.158 7.219 -6.188 1.00 89.25 81 HIS A CA 1
ATOM 626 C C . HIS A 1 81 ? -0.512 8.311 -5.306 1.00 89.25 81 HIS A C 1
ATOM 628 O O . HIS A 1 81 ? -0.963 9.458 -5.324 1.00 89.25 81 HIS A O 1
ATOM 634 N N . ALA A 1 82 ? 0.593 8.031 -4.613 1.00 79.94 82 ALA A N 1
ATOM 635 C CA . ALA A 1 82 ? 1.305 9.005 -3.779 1.00 79.94 82 ALA A CA 1
ATOM 636 C C . ALA A 1 82 ? 2.799 9.079 -4.133 1.00 79.94 82 ALA A C 1
ATOM 638 O O . ALA A 1 82 ? 3.361 8.145 -4.698 1.00 79.94 82 ALA A O 1
ATOM 639 N N . ASP A 1 83 ? 3.458 10.187 -3.790 1.00 80.06 83 ASP A N 1
ATOM 640 C CA . ASP A 1 83 ? 4.901 10.357 -4.004 1.00 80.06 83 ASP A CA 1
ATOM 641 C C . ASP A 1 83 ? 5.674 9.617 -2.902 1.00 80.06 83 ASP A C 1
ATOM 643 O O . ASP A 1 83 ? 6.053 10.182 -1.878 1.00 80.06 83 ASP A O 1
ATOM 647 N N . ARG A 1 84 ? 5.852 8.306 -3.081 1.00 78.19 84 ARG A N 1
ATOM 648 C CA . ARG A 1 84 ? 6.441 7.425 -2.068 1.00 78.19 84 ARG A CA 1
ATOM 649 C C . ARG A 1 84 ? 7.954 7.321 -2.237 1.00 78.19 84 ARG A C 1
ATOM 651 O O . ARG A 1 84 ? 8.441 6.686 -3.171 1.00 78.19 84 ARG A O 1
ATOM 658 N N . ARG A 1 85 ? 8.708 7.880 -1.282 1.00 75.62 85 ARG A N 1
ATOM 659 C CA . ARG A 1 85 ? 10.184 7.851 -1.288 1.00 75.62 85 ARG A CA 1
ATOM 660 C C . ARG A 1 85 ? 10.750 6.431 -1.416 1.00 75.62 85 ARG A C 1
ATOM 662 O O . ARG A 1 85 ? 11.610 6.200 -2.253 1.00 75.62 85 ARG A O 1
ATOM 669 N N . ARG A 1 86 ? 10.171 5.476 -0.686 1.00 71.19 86 ARG A N 1
ATOM 670 C CA . ARG A 1 86 ? 10.526 4.048 -0.739 1.00 71.19 86 ARG A CA 1
ATOM 671 C C . ARG A 1 86 ? 10.425 3.428 -2.140 1.00 71.19 86 ARG A C 1
ATOM 673 O O . ARG A 1 86 ? 11.281 2.636 -2.522 1.00 71.19 86 ARG A O 1
ATOM 680 N N . THR A 1 87 ? 9.402 3.795 -2.919 1.00 83.69 87 THR A N 1
ATOM 681 C CA . THR A 1 87 ? 9.233 3.300 -4.291 1.00 83.69 87 THR A CA 1
ATOM 682 C C . THR A 1 87 ? 10.364 3.823 -5.166 1.00 83.69 87 THR A C 1
ATOM 684 O O . THR A 1 87 ? 10.958 3.070 -5.932 1.00 83.69 87 THR A O 1
ATOM 687 N N . LEU A 1 88 ? 10.697 5.106 -5.020 1.00 86.94 88 LEU A N 1
ATOM 688 C CA . LEU A 1 88 ? 11.782 5.734 -5.766 1.00 86.94 88 LEU A CA 1
ATOM 689 C C . LEU A 1 88 ? 13.149 5.156 -5.398 1.00 86.94 88 LEU A C 1
ATOM 691 O O . LEU A 1 88 ? 13.944 4.919 -6.299 1.00 86.94 88 LEU A O 1
ATOM 695 N N . ASP A 1 89 ? 13.407 4.881 -4.118 1.00 85.06 89 ASP A N 1
ATOM 696 C CA . ASP A 1 89 ? 14.662 4.264 -3.676 1.00 85.06 89 ASP A CA 1
ATOM 697 C C . ASP A 1 89 ? 14.799 2.831 -4.235 1.00 85.06 89 ASP A C 1
ATOM 699 O O . ASP A 1 89 ? 15.859 2.454 -4.737 1.00 85.06 89 ASP A O 1
ATOM 703 N N . LYS A 1 90 ? 13.706 2.053 -4.250 1.00 88.69 90 LYS A N 1
ATOM 704 C CA . LYS A 1 90 ? 13.663 0.718 -4.870 1.00 88.69 90 LYS A CA 1
ATOM 705 C C . LYS A 1 90 ? 13.887 0.772 -6.381 1.00 88.69 90 LYS A C 1
ATOM 707 O O . LYS A 1 90 ? 14.729 0.046 -6.903 1.00 88.69 90 LYS A O 1
ATOM 712 N N . LEU A 1 91 ? 13.191 1.662 -7.088 1.00 96.12 91 LEU A N 1
ATOM 713 C CA . LEU A 1 91 ? 13.388 1.857 -8.526 1.00 96.12 91 LEU A CA 1
ATOM 714 C C . LEU A 1 91 ? 14.794 2.379 -8.854 1.00 96.12 91 LEU A C 1
ATOM 716 O O . LEU A 1 91 ? 15.348 2.013 -9.888 1.00 96.12 91 LEU A O 1
ATOM 720 N N . ALA A 1 92 ? 15.395 3.192 -7.984 1.00 95.75 92 ALA A N 1
ATOM 721 C CA . ALA A 1 92 ? 16.775 3.638 -8.141 1.00 95.75 92 ALA A CA 1
ATOM 722 C C . ALA A 1 92 ? 17.763 2.473 -7.985 1.00 95.75 92 ALA A C 1
ATOM 724 O O . ALA A 1 92 ? 18.698 2.363 -8.776 1.00 95.75 92 ALA A O 1
ATOM 725 N N . ALA A 1 93 ? 17.539 1.565 -7.028 1.00 93.25 93 ALA A N 1
ATOM 726 C CA . ALA A 1 93 ? 18.340 0.348 -6.890 1.00 93.25 93 ALA A CA 1
ATOM 727 C C . ALA A 1 93 ? 18.213 -0.567 -8.123 1.00 93.25 93 ALA A C 1
ATOM 729 O O . ALA A 1 93 ? 19.208 -1.099 -8.612 1.00 93.25 93 ALA A O 1
ATOM 730 N N . GLU A 1 94 ? 17.008 -0.696 -8.677 1.00 97.56 94 GLU A N 1
ATOM 731 C CA . GLU A 1 94 ? 16.759 -1.426 -9.925 1.00 97.56 94 GLU A CA 1
ATOM 732 C C . GLU A 1 94 ? 17.474 -0.798 -11.130 1.00 97.56 94 GLU A C 1
ATOM 734 O O . GLU A 1 94 ? 18.098 -1.501 -11.931 1.00 97.56 94 GLU A O 1
ATOM 739 N N . ALA A 1 95 ? 17.432 0.533 -11.238 1.00 97.56 95 ALA A N 1
ATOM 740 C CA . ALA A 1 95 ? 18.161 1.273 -12.262 1.00 97.56 95 ALA A CA 1
ATOM 741 C C . ALA A 1 95 ? 19.680 1.087 -12.117 1.00 97.56 95 ALA A C 1
ATOM 743 O O . ALA A 1 95 ? 20.369 0.825 -13.104 1.00 97.56 95 ALA A O 1
ATOM 744 N N . ALA A 1 96 ? 20.200 1.143 -10.888 1.00 96.94 96 ALA A N 1
ATOM 745 C CA . ALA A 1 96 ? 21.607 0.884 -10.588 1.00 96.94 96 ALA A CA 1
ATOM 746 C C . ALA A 1 96 ? 22.023 -0.562 -10.918 1.00 96.94 96 ALA A C 1
ATOM 748 O O . ALA A 1 96 ? 23.156 -0.795 -11.334 1.00 96.94 96 ALA A O 1
ATOM 749 N N . ALA A 1 97 ? 21.098 -1.521 -10.817 1.00 96.31 97 ALA A N 1
ATOM 750 C CA . ALA A 1 97 ? 21.285 -2.903 -11.263 1.00 96.31 97 ALA A CA 1
ATOM 751 C C . ALA A 1 97 ? 21.167 -3.084 -12.794 1.00 96.31 97 ALA A C 1
ATOM 753 O O . ALA A 1 97 ? 21.176 -4.212 -13.292 1.00 96.31 97 ALA A O 1
ATOM 754 N N . GLY A 1 98 ? 21.050 -1.993 -13.559 1.00 96.31 98 GLY A N 1
ATOM 755 C CA . GLY A 1 98 ? 21.014 -1.999 -15.022 1.00 96.31 98 GLY A CA 1
ATOM 756 C C . GLY A 1 98 ? 19.644 -2.314 -15.627 1.00 96.31 98 GLY A C 1
ATOM 757 O O . GLY A 1 98 ? 19.552 -2.536 -16.842 1.00 96.31 98 GLY A O 1
ATOM 758 N N . ARG A 1 99 ? 18.575 -2.343 -14.817 1.00 97.06 99 ARG A N 1
ATOM 759 C CA . ARG A 1 99 ? 17.197 -2.510 -15.304 1.00 97.06 99 ARG A CA 1
ATOM 760 C C . ARG A 1 99 ? 16.617 -1.170 -15.751 1.00 97.06 99 ARG A C 1
ATOM 762 O O . ARG A 1 99 ? 17.000 -0.106 -15.280 1.00 97.06 99 ARG A O 1
ATOM 769 N N . THR A 1 100 ? 15.666 -1.205 -16.679 1.00 97.56 100 THR A N 1
ATOM 770 C CA . THR A 1 100 ? 14.880 -0.013 -17.027 1.00 97.56 100 THR A CA 1
ATOM 771 C C . THR A 1 100 ? 13.796 0.184 -15.969 1.00 97.56 100 THR A C 1
ATOM 773 O O . THR A 1 100 ? 12.817 -0.561 -15.954 1.00 97.56 100 THR A O 1
ATOM 776 N N . ALA A 1 101 ? 13.965 1.171 -15.091 1.00 98.19 101 ALA A N 1
ATOM 777 C CA . ALA A 1 101 ? 13.034 1.458 -14.004 1.00 98.19 101 ALA A CA 1
ATOM 778 C C . ALA A 1 101 ? 11.992 2.508 -14.419 1.00 98.19 101 ALA A C 1
ATOM 780 O O . ALA A 1 101 ? 12.340 3.641 -14.764 1.00 98.19 101 ALA A O 1
ATOM 781 N N . LEU A 1 102 ? 10.709 2.139 -14.398 1.00 98.56 102 LEU A N 1
ATOM 782 C CA . LEU A 1 102 ? 9.593 3.027 -14.727 1.00 98.56 102 LEU A CA 1
ATOM 783 C C . LEU A 1 102 ? 8.720 3.265 -13.492 1.00 98.56 102 LEU A C 1
ATOM 785 O O . LEU A 1 102 ? 8.324 2.327 -12.807 1.00 98.56 102 LEU A O 1
ATOM 789 N N . TRP A 1 103 ? 8.361 4.520 -13.247 1.00 98.38 103 TRP A N 1
ATOM 790 C CA . TRP A 1 103 ? 7.432 4.893 -12.186 1.00 98.38 103 TRP A CA 1
ATOM 791 C C . TRP A 1 103 ? 6.148 5.444 -12.788 1.00 98.38 103 TRP A C 1
ATOM 793 O O . TRP A 1 103 ? 6.122 6.572 -13.285 1.00 98.38 103 TRP A O 1
ATOM 803 N N . VAL A 1 104 ? 5.078 4.655 -12.766 1.00 98.25 104 VAL A N 1
ATOM 804 C CA . VAL A 1 104 ? 3.757 5.109 -13.192 1.00 98.25 104 VAL A CA 1
ATOM 805 C C . VAL A 1 104 ? 3.109 5.854 -12.040 1.00 98.25 104 VAL A C 1
ATOM 807 O O . VAL A 1 104 ? 2.717 5.276 -11.029 1.00 98.25 104 VAL A O 1
ATOM 810 N N . ARG A 1 105 ? 2.962 7.164 -12.212 1.00 96.38 105 ARG A N 1
ATOM 811 C CA . ARG A 1 105 ? 2.386 8.031 -11.195 1.00 96.38 105 ARG A CA 1
ATOM 812 C C . ARG A 1 105 ? 1.021 8.509 -11.639 1.00 96.38 105 ARG A C 1
ATOM 814 O O . ARG A 1 105 ? 0.927 9.215 -12.644 1.00 96.38 105 ARG A O 1
ATOM 821 N N . TRP A 1 106 ? -0.028 8.151 -10.900 1.00 95.88 106 TRP A N 1
ATOM 822 C CA . TRP A 1 106 ? -1.394 8.504 -11.278 1.00 95.88 106 TRP A CA 1
ATOM 823 C C . TRP A 1 106 ? -2.108 9.396 -10.255 1.00 95.88 106 TRP A C 1
ATOM 825 O O . TRP A 1 106 ? -2.030 9.190 -9.047 1.00 95.88 106 TRP A O 1
ATOM 835 N N . GLY A 1 107 ? -2.824 10.418 -10.722 1.00 91.88 107 GLY A N 1
ATOM 836 C CA . GLY A 1 107 ? -3.530 11.350 -9.836 1.00 91.88 107 GLY A CA 1
ATOM 837 C C . GLY A 1 107 ? -3.728 12.738 -10.439 1.00 91.88 107 GLY A C 1
ATOM 838 O O . GLY A 1 107 ? -3.617 12.927 -11.654 1.00 91.88 107 GLY A O 1
ATOM 839 N N . THR A 1 108 ? -4.025 13.717 -9.583 1.00 85.44 108 THR A N 1
ATOM 840 C CA . THR A 1 108 ? -4.166 15.128 -9.971 1.00 85.44 108 THR A CA 1
ATOM 841 C C . THR A 1 108 ? -2.830 15.880 -9.878 1.00 85.44 108 THR A C 1
ATOM 843 O O . THR A 1 108 ? -1.863 15.400 -9.294 1.00 85.44 108 THR A O 1
ATOM 846 N N . GLY A 1 109 ? -2.772 17.094 -10.434 1.00 78.50 109 GLY A N 1
ATOM 847 C CA . GLY A 1 109 ? -1.725 18.065 -10.094 1.00 78.50 109 GLY A CA 1
ATOM 848 C C . GLY A 1 109 ? -0.370 17.833 -10.762 1.00 78.50 109 GLY A C 1
ATOM 849 O O . GLY A 1 109 ? -0.309 17.428 -11.918 1.00 78.50 109 GLY A O 1
ATOM 850 N N . ARG A 1 110 ? 0.715 18.177 -10.059 1.00 81.75 110 ARG A N 1
ATOM 851 C CA . ARG A 1 110 ? 2.111 17.942 -10.468 1.00 81.75 110 ARG A CA 1
ATOM 852 C C . ARG A 1 110 ? 2.648 16.722 -9.717 1.00 81.75 110 ARG A C 1
ATOM 854 O O . ARG A 1 110 ? 2.167 16.424 -8.634 1.00 81.75 110 ARG A O 1
ATOM 861 N N . PHE A 1 111 ? 3.621 16.029 -10.301 1.00 86.38 111 PHE A N 1
ATOM 862 C CA . PHE A 1 111 ? 4.257 14.858 -9.689 1.00 86.38 111 PHE A CA 1
ATOM 863 C C . PHE A 1 111 ? 5.700 15.182 -9.320 1.00 86.38 111 PHE A C 1
ATOM 865 O O . PHE A 1 111 ? 6.325 15.987 -10.019 1.00 86.38 111 PHE A O 1
ATOM 872 N N . ALA A 1 112 ? 6.215 14.560 -8.257 1.00 83.19 112 ALA A N 1
ATOM 873 C CA . ALA A 1 112 ? 7.623 14.661 -7.900 1.00 83.19 112 ALA A CA 1
ATOM 874 C C . ALA A 1 112 ? 8.543 14.227 -9.050 1.00 83.19 112 ALA A C 1
ATOM 876 O O . ALA A 1 112 ? 8.227 13.332 -9.840 1.00 83.19 112 ALA A O 1
ATOM 877 N N . THR A 1 113 ? 9.711 14.861 -9.115 1.00 90.12 113 THR A N 1
ATOM 878 C CA . THR A 1 113 ? 10.789 14.442 -10.010 1.00 90.12 113 THR A CA 1
ATOM 879 C C . THR A 1 113 ? 11.463 13.202 -9.414 1.00 90.12 113 THR A C 1
ATOM 881 O O . THR A 1 113 ? 11.931 13.279 -8.275 1.00 90.12 113 THR A O 1
ATOM 884 N N . PRO A 1 114 ? 11.508 12.065 -10.130 1.00 92.44 114 PRO A N 1
ATOM 885 C CA . PRO A 1 114 ? 12.204 10.875 -9.652 1.00 92.44 114 PRO A CA 1
ATOM 886 C C . PRO A 1 114 ? 13.736 11.066 -9.695 1.00 92.44 114 PRO A C 1
ATOM 888 O O . PRO A 1 114 ? 14.216 11.960 -10.397 1.00 92.44 114 PRO A O 1
ATOM 891 N N . PRO A 1 115 ? 14.509 10.243 -8.964 1.00 91.38 115 PRO A N 1
ATOM 892 C CA . PRO A 1 115 ? 15.968 10.256 -9.035 1.00 91.38 115 PRO A CA 1
ATOM 893 C C . PRO A 1 115 ? 16.479 9.805 -10.413 1.00 91.38 115 PRO A C 1
ATOM 895 O O . PRO A 1 115 ? 15.749 9.197 -11.202 1.00 91.38 115 PRO A O 1
ATOM 898 N N . ASP A 1 116 ? 17.756 10.076 -10.684 1.00 92.19 116 ASP A N 1
ATOM 899 C CA . ASP A 1 116 ? 18.410 9.686 -11.935 1.00 92.19 116 ASP A CA 1
ATOM 900 C C . ASP A 1 116 ? 18.295 8.175 -12.194 1.00 92.19 116 ASP A C 1
ATOM 902 O O . ASP A 1 116 ? 18.393 7.349 -11.287 1.00 92.19 116 ASP A O 1
ATOM 906 N N . GLY A 1 117 ? 18.068 7.808 -13.458 1.00 95.12 117 GLY A N 1
ATOM 907 C CA . GLY A 1 117 ? 17.863 6.417 -13.878 1.00 95.12 117 GLY A CA 1
ATOM 908 C C . GLY A 1 117 ? 16.431 5.894 -13.708 1.00 95.12 117 GLY A C 1
ATOM 909 O O . GLY A 1 117 ? 16.092 4.878 -14.314 1.00 95.12 117 GLY A O 1
ATOM 910 N N . VAL A 1 118 ? 15.564 6.600 -12.972 1.00 97.75 118 VAL A N 1
ATOM 911 C CA . VAL A 1 118 ? 14.139 6.266 -12.845 1.00 97.75 118 VAL A CA 1
ATOM 912 C C . VAL A 1 118 ? 13.306 7.150 -13.769 1.00 97.75 118 VAL A C 1
ATOM 914 O O . VAL A 1 118 ? 13.362 8.378 -13.718 1.00 97.75 118 VAL A O 1
ATOM 917 N N . HIS A 1 119 ? 12.492 6.537 -14.626 1.00 97.75 119 HIS A N 1
ATOM 918 C CA . HIS A 1 119 ? 11.685 7.269 -15.597 1.00 97.75 119 HIS A CA 1
ATOM 919 C C . HIS A 1 119 ? 10.229 7.412 -15.143 1.00 97.75 119 HIS A C 1
ATOM 921 O O . HIS A 1 119 ? 9.490 6.432 -15.060 1.00 97.75 119 HIS A O 1
ATOM 927 N N . LEU A 1 120 ? 9.793 8.652 -14.914 1.00 96.94 120 LEU A N 1
ATOM 928 C CA . LEU A 1 120 ? 8.401 8.978 -14.599 1.00 96.94 120 LEU A CA 1
ATOM 929 C C . LEU A 1 120 ? 7.483 8.770 -15.816 1.00 96.94 120 LEU A C 1
ATOM 931 O O . LEU A 1 120 ? 7.740 9.286 -16.905 1.00 96.94 120 LEU A O 1
ATOM 935 N N . VAL A 1 121 ? 6.363 8.086 -15.592 1.00 97.69 121 VAL A N 1
ATOM 936 C CA . VAL A 1 121 ? 5.262 7.883 -16.537 1.00 97.69 121 VAL A CA 1
ATOM 937 C C . VAL A 1 121 ? 3.988 8.479 -15.923 1.00 97.69 121 VAL A C 1
ATOM 939 O O . VAL A 1 121 ? 3.338 7.843 -15.091 1.00 97.69 121 VAL A O 1
ATOM 942 N N . PRO A 1 122 ? 3.629 9.727 -16.268 1.00 94.31 122 PRO A N 1
ATOM 943 C CA . PRO A 1 122 ? 2.502 10.402 -15.646 1.00 94.31 122 PRO A CA 1
ATOM 944 C C . PRO A 1 122 ? 1.159 9.911 -16.202 1.00 94.31 122 PRO A C 1
ATOM 946 O O . PRO A 1 122 ? 0.957 9.883 -17.414 1.00 94.31 122 PRO A O 1
ATOM 949 N N . LEU A 1 123 ? 0.199 9.635 -15.319 1.00 94.75 123 LEU A N 1
ATOM 950 C CA . LEU A 1 123 ? -1.187 9.330 -15.672 1.00 94.75 123 LEU A CA 1
ATOM 951 C C . LEU A 1 123 ? -2.154 10.276 -14.948 1.00 94.75 123 LEU A C 1
ATOM 953 O O . LEU A 1 123 ? -2.497 10.103 -13.780 1.00 94.75 123 LEU A O 1
ATOM 957 N N . ARG A 1 124 ? -2.614 11.318 -15.643 1.00 93.69 124 ARG A N 1
ATOM 958 C CA . ARG A 1 124 ? -3.536 12.296 -15.050 1.00 93.69 124 ARG A CA 1
ATOM 959 C C . ARG A 1 124 ? -4.945 11.716 -14.929 1.00 93.69 124 ARG A C 1
ATOM 961 O O . ARG A 1 124 ? -5.483 11.184 -15.898 1.00 93.69 124 ARG A O 1
ATOM 968 N N . ALA A 1 125 ? -5.542 11.887 -13.755 1.00 93.38 125 ALA A N 1
ATOM 969 C CA . ALA A 1 125 ? -6.942 11.590 -13.478 1.00 93.38 125 ALA A CA 1
ATOM 970 C C . ALA A 1 125 ? -7.591 12.775 -12.754 1.00 93.38 125 ALA A C 1
ATOM 972 O O . ALA A 1 125 ? -6.910 13.629 -12.188 1.00 93.38 125 ALA A O 1
ATOM 973 N N . THR A 1 126 ? -8.916 12.822 -12.779 1.00 92.62 126 THR A N 1
ATOM 974 C CA . THR A 1 126 ? -9.732 13.752 -11.992 1.00 92.62 126 THR A CA 1
ATOM 975 C C . THR A 1 126 ? -10.396 12.991 -10.860 1.00 92.62 126 THR A C 1
ATOM 977 O O . THR A 1 126 ? -10.477 11.763 -10.903 1.00 92.62 126 THR A O 1
ATOM 980 N N . HIS A 1 127 ? -10.870 13.706 -9.846 1.00 92.31 127 HIS A N 1
ATOM 981 C CA . HIS A 1 127 ? -11.640 13.091 -8.781 1.00 92.31 127 HIS A CA 1
ATOM 982 C C . HIS A 1 127 ? -12.848 13.937 -8.412 1.00 92.31 127 HIS A C 1
ATOM 984 O O . HIS A 1 127 ? -12.874 15.145 -8.649 1.00 92.31 127 HIS A O 1
ATOM 990 N N . ARG A 1 128 ? -13.814 13.292 -7.770 1.00 89.56 128 ARG A N 1
ATOM 991 C CA . ARG A 1 128 ? -14.921 13.937 -7.076 1.00 89.56 128 ARG A CA 1
ATOM 992 C C . ARG A 1 128 ? -15.171 13.245 -5.744 1.00 89.56 128 ARG A C 1
ATOM 994 O O . ARG A 1 128 ? -14.889 12.058 -5.586 1.00 89.56 128 ARG A O 1
ATOM 1001 N N . THR A 1 129 ? -15.733 13.989 -4.807 1.00 85.44 129 THR A N 1
ATOM 1002 C CA . THR A 1 129 ? -16.245 13.435 -3.554 1.00 85.44 129 THR A CA 1
ATOM 1003 C C . THR A 1 129 ? -17.758 13.264 -3.700 1.00 85.44 129 THR A C 1
ATOM 1005 O O . THR A 1 129 ? -18.419 14.230 -4.091 1.00 85.44 129 THR A O 1
ATOM 1008 N N . PRO A 1 130 ? -18.324 12.070 -3.449 1.00 81.25 130 PRO A N 1
ATOM 1009 C CA . PRO A 1 130 ? -19.767 11.856 -3.515 1.00 81.25 130 PRO A CA 1
ATOM 1010 C C . PRO A 1 130 ? -20.550 12.801 -2.593 1.00 81.25 130 PRO A C 1
ATOM 1012 O O . PRO A 1 130 ? -20.125 13.105 -1.475 1.00 81.25 130 PRO A O 1
ATOM 1015 N N . LEU A 1 131 ? -21.720 13.248 -3.058 1.00 73.31 131 LEU A N 1
ATOM 1016 C CA . LEU A 1 131 ? -22.671 13.985 -2.225 1.00 73.31 131 LEU A CA 1
ATOM 1017 C C . LEU A 1 131 ? -23.200 13.036 -1.139 1.00 73.31 131 LEU A C 1
ATOM 1019 O O . LEU A 1 131 ? -23.765 11.996 -1.464 1.00 73.31 131 LEU A O 1
ATOM 1023 N N . GLY A 1 132 ? -22.996 13.387 0.133 1.00 69.75 132 GLY A N 1
ATOM 1024 C CA . GLY A 1 132 ? -23.324 12.528 1.282 1.00 69.75 132 GLY A CA 1
ATOM 1025 C C . GLY A 1 132 ? -22.113 11.951 2.023 1.00 69.75 132 GLY A C 1
ATOM 1026 O O . GLY A 1 132 ? -22.295 11.226 2.995 1.00 69.75 132 GLY A O 1
ATOM 1027 N N . GLY A 1 133 ? -20.889 12.298 1.607 1.00 69.75 133 GLY A N 1
ATOM 1028 C CA . GLY A 1 133 ? -19.668 11.721 2.171 1.00 69.75 133 GLY A CA 1
ATOM 1029 C C . GLY A 1 133 ? -19.357 10.346 1.573 1.00 69.75 133 GLY A C 1
ATOM 1030 O O . GLY A 1 133 ? -20.185 9.737 0.898 1.00 69.75 133 GLY A O 1
ATOM 1031 N N . GLY A 1 134 ? -18.125 9.876 1.760 1.00 69.94 134 GLY A N 1
ATOM 1032 C CA . GLY A 1 134 ? -17.638 8.626 1.176 1.00 69.94 134 GLY A CA 1
ATOM 1033 C C . GLY A 1 134 ? -16.244 8.755 0.571 1.00 69.94 134 GLY A C 1
ATOM 1034 O O . GLY A 1 134 ? -15.644 9.830 0.571 1.00 69.94 134 GLY A O 1
ATOM 1035 N N . GLU A 1 135 ? -15.729 7.635 0.065 1.00 79.50 135 GLU A N 1
ATOM 1036 C CA . GLU A 1 135 ? -14.409 7.585 -0.563 1.00 79.50 135 GLU A CA 1
ATOM 1037 C C . GLU A 1 135 ? -14.371 8.443 -1.837 1.00 79.50 135 GLU A C 1
ATOM 1039 O O . GLU A 1 135 ? -15.348 8.546 -2.586 1.00 79.50 135 GLU A O 1
ATOM 1044 N N . ARG A 1 136 ? -13.216 9.062 -2.086 1.00 86.88 136 ARG A N 1
ATOM 1045 C CA . ARG A 1 136 ? -12.948 9.828 -3.299 1.00 86.88 136 ARG A CA 1
ATOM 1046 C C . ARG A 1 136 ? -13.043 8.921 -4.528 1.00 86.88 136 ARG A C 1
ATOM 1048 O O . ARG A 1 136 ? -12.389 7.885 -4.604 1.00 86.88 136 ARG A O 1
ATOM 1055 N N . LEU A 1 137 ? -13.829 9.354 -5.510 1.00 91.88 137 LEU A N 1
ATOM 1056 C CA . LEU A 1 137 ? -14.021 8.639 -6.765 1.00 91.88 137 LEU A CA 1
ATOM 1057 C C . LEU A 1 137 ? -13.223 9.304 -7.878 1.00 91.88 137 LEU A C 1
ATOM 1059 O O . LEU A 1 137 ? -13.250 10.524 -8.034 1.00 91.88 137 LEU A O 1
ATOM 1063 N N . TRP A 1 138 ? -12.535 8.488 -8.660 1.00 94.81 138 TRP A N 1
ATOM 1064 C CA . TRP A 1 138 ? -11.571 8.886 -9.668 1.00 94.81 138 TRP A CA 1
ATOM 1065 C C . TRP A 1 138 ? -12.072 8.561 -11.069 1.00 94.81 138 TRP A C 1
ATOM 1067 O O . TRP A 1 138 ? -12.614 7.483 -11.323 1.00 94.81 138 TRP A O 1
ATOM 1077 N N . SER A 1 139 ? -11.837 9.488 -11.992 1.00 94.56 139 SER A N 1
ATOM 1078 C CA . SER A 1 139 ? -12.275 9.394 -13.381 1.00 94.56 139 SER A CA 1
ATOM 1079 C C . SER A 1 139 ? -11.191 9.883 -14.334 1.00 94.56 139 SER A C 1
ATOM 1081 O O . SER A 1 139 ? -10.493 10.868 -14.071 1.00 94.56 139 SER A O 1
ATOM 1083 N N . ARG A 1 140 ? -11.081 9.219 -15.481 1.00 93.81 140 ARG A N 1
ATOM 1084 C CA . ARG A 1 140 ? -10.202 9.589 -16.584 1.00 93.81 140 ARG A CA 1
ATOM 1085 C C . ARG A 1 140 ? -10.909 9.365 -17.919 1.00 93.81 140 ARG A C 1
ATOM 1087 O O . ARG A 1 140 ? -11.360 8.260 -18.209 1.00 93.81 140 ARG A O 1
ATOM 1094 N N . ALA A 1 141 ? -10.921 10.412 -18.736 1.00 84.50 141 ALA A N 1
ATOM 1095 C CA . ALA A 1 141 ? -11.275 10.370 -20.150 1.00 84.50 141 ALA A CA 1
ATOM 1096 C C . ALA A 1 141 ? -10.008 10.576 -21.010 1.00 84.50 141 ALA A C 1
ATOM 1098 O O . ALA A 1 141 ? -9.019 11.124 -20.493 1.00 84.50 141 ALA A O 1
ATOM 1099 N N . PRO A 1 142 ? -10.014 10.157 -22.291 1.00 68.06 142 PRO A N 1
ATOM 1100 C CA . PRO A 1 142 ? -8.941 10.466 -23.231 1.00 68.06 142 PRO A CA 1
ATOM 1101 C C . PRO A 1 142 ? -8.693 11.975 -23.272 1.00 68.06 142 PRO A C 1
ATOM 1103 O O . PRO A 1 142 ? -9.612 12.766 -23.063 1.00 68.06 142 PRO A O 1
ATOM 1106 N N . GLU A 1 143 ? -7.456 12.396 -23.534 1.00 58.84 143 GLU A N 1
ATOM 1107 C CA . GLU A 1 143 ? -7.115 13.824 -23.558 1.00 58.84 143 GLU A CA 1
ATOM 1108 C C . GLU A 1 143 ? -7.946 14.621 -24.580 1.00 58.84 143 GLU A C 1
ATOM 1110 O O . GLU A 1 143 ? -8.305 15.762 -24.302 1.00 58.84 143 GLU A O 1
ATOM 1115 N N . ALA A 1 144 ? -8.341 13.984 -25.689 1.00 57.91 144 ALA A N 1
ATOM 1116 C CA . ALA A 1 144 ? -9.217 14.557 -26.712 1.00 57.91 144 ALA A CA 1
ATOM 1117 C C . ALA A 1 144 ? -10.654 14.848 -26.229 1.00 57.91 144 ALA A C 1
ATOM 1119 O O . ALA A 1 144 ? -11.301 15.738 -26.774 1.00 57.91 144 ALA A O 1
ATOM 1120 N N . ASP A 1 145 ? -11.126 14.152 -25.190 1.00 54.75 145 ASP A N 1
ATOM 1121 C CA . ASP A 1 145 ? -12.505 14.237 -24.687 1.00 54.75 145 ASP A CA 1
ATOM 1122 C C . ASP A 1 145 ? -12.597 14.967 -23.338 1.00 54.75 145 ASP A C 1
ATOM 1124 O O . ASP A 1 145 ? -13.638 14.951 -22.673 1.00 54.75 145 ASP A O 1
ATOM 1128 N N . ARG A 1 146 ? -11.504 15.597 -22.878 1.00 55.62 146 ARG A N 1
ATOM 1129 C CA . ARG A 1 146 ? -11.539 16.378 -21.638 1.00 55.62 146 ARG A CA 1
ATOM 1130 C C . ARG A 1 146 ? -12.332 17.668 -21.876 1.00 55.62 146 ARG A C 1
ATOM 1132 O O . ARG A 1 146 ? -11.929 18.471 -22.719 1.00 55.62 146 ARG A O 1
ATOM 1139 N N . PRO A 1 147 ? -13.405 17.936 -21.111 1.00 50.62 147 PRO A N 1
ATOM 1140 C CA . PRO A 1 147 ? -14.007 19.259 -21.117 1.00 50.62 147 PRO A CA 1
ATOM 1141 C C . PRO A 1 147 ? -12.964 20.283 -20.656 1.00 50.62 147 PRO A C 1
ATOM 1143 O O . PRO A 1 147 ? -12.182 20.014 -19.737 1.00 50.62 147 PRO A O 1
ATOM 1146 N N . ALA A 1 148 ? -12.936 21.448 -21.308 1.00 37.34 148 ALA A N 1
ATOM 1147 C CA . ALA A 1 148 ? -12.055 22.541 -20.918 1.00 37.34 148 ALA A CA 1
ATOM 1148 C C . ALA A 1 148 ? -12.233 22.844 -19.416 1.00 37.34 148 ALA A C 1
ATOM 1150 O O . ALA A 1 148 ? -13.364 22.791 -18.918 1.00 37.34 148 ALA A O 1
ATOM 1151 N N . PRO A 1 149 ? -11.146 23.136 -18.677 1.00 45.88 149 PRO A N 1
ATOM 1152 C CA . PRO A 1 149 ? -11.251 23.469 -17.264 1.00 45.88 149 PRO A CA 1
ATOM 1153 C C . PRO A 1 149 ? -12.245 24.619 -17.078 1.00 45.88 149 PRO A C 1
ATOM 1155 O O . PRO A 1 149 ? -12.196 25.618 -17.796 1.00 45.88 149 PRO A O 1
ATOM 1158 N N . ALA A 1 150 ? -13.157 24.473 -16.116 1.00 41.03 150 ALA A N 1
ATOM 1159 C CA . ALA A 1 150 ? -14.079 25.537 -15.756 1.00 41.03 150 ALA A CA 1
ATOM 1160 C C . ALA A 1 150 ? -13.271 26.725 -15.216 1.00 41.03 150 ALA A C 1
ATOM 1162 O O . ALA A 1 150 ? -12.793 26.710 -14.082 1.00 41.03 150 ALA A O 1
ATOM 1163 N N . HIS A 1 151 ? -13.080 27.749 -16.046 1.00 33.94 151 HIS A N 1
ATOM 1164 C CA . HIS A 1 151 ? -12.557 29.024 -15.592 1.00 33.94 151 HIS A CA 1
ATOM 1165 C C . HIS A 1 151 ? -13.649 29.716 -14.780 1.00 33.94 151 HIS A C 1
ATOM 1167 O O . HIS A 1 151 ? -14.659 30.153 -15.331 1.00 33.94 151 HIS A O 1
ATOM 1173 N N . SER A 1 152 ? -13.440 29.848 -13.471 1.00 40.06 152 SER A N 1
ATOM 1174 C CA . SER A 1 152 ? -14.136 30.869 -12.695 1.00 40.06 152 SER A CA 1
ATOM 1175 C C . SER A 1 152 ? -13.737 32.221 -13.282 1.00 40.06 152 SER A C 1
ATOM 1177 O O . SER A 1 152 ? -12.610 32.676 -13.086 1.00 40.06 152 SER A O 1
ATOM 1179 N N . ALA A 1 153 ? -14.625 32.833 -14.066 1.00 32.22 153 ALA A N 1
ATOM 1180 C CA . ALA A 1 153 ? -14.429 34.185 -14.559 1.00 32.22 153 ALA A CA 1
ATOM 1181 C C . ALA A 1 153 ? -14.368 35.130 -13.351 1.00 32.22 153 ALA A C 1
ATOM 1183 O O . ALA A 1 153 ? -15.378 35.395 -12.702 1.00 32.22 153 ALA A O 1
ATOM 1184 N N . ALA A 1 154 ? -13.168 35.604 -13.022 1.00 31.67 154 ALA A N 1
ATOM 1185 C CA . ALA A 1 154 ? -13.004 36.717 -12.102 1.00 31.67 154 ALA A CA 1
ATOM 1186 C C . ALA A 1 154 ? -13.464 38.006 -12.813 1.00 31.67 154 ALA A C 1
ATOM 1188 O O . ALA A 1 154 ? -13.131 38.196 -13.987 1.00 31.67 154 ALA A O 1
ATOM 1189 N N . PRO A 1 155 ? -14.225 38.894 -12.150 1.00 33.03 155 PRO A N 1
ATOM 1190 C CA . PRO A 1 155 ? -14.632 40.155 -12.750 1.00 33.03 155 PRO A CA 1
ATOM 1191 C C . PRO A 1 155 ? -13.399 41.029 -13.010 1.00 33.03 155 PRO A C 1
ATOM 1193 O O . PRO A 1 155 ? -12.530 41.180 -12.150 1.00 33.03 155 PRO A O 1
ATOM 1196 N N . ALA A 1 156 ? -13.324 41.593 -14.215 1.00 31.52 156 ALA A N 1
ATOM 1197 C CA . ALA A 1 156 ? -12.261 42.492 -14.637 1.00 31.52 156 ALA A CA 1
ATOM 1198 C C . ALA A 1 156 ? -12.255 43.761 -13.767 1.00 31.52 156 ALA A C 1
ATOM 1200 O O . ALA A 1 156 ? -13.076 44.658 -13.952 1.00 31.52 156 ALA A O 1
ATOM 1201 N N . ALA A 1 157 ? -11.316 43.846 -12.826 1.00 32.09 157 ALA A N 1
ATOM 1202 C CA . ALA A 1 157 ? -10.961 45.101 -12.182 1.00 32.09 157 ALA A CA 1
ATOM 1203 C C . ALA A 1 157 ? -9.917 45.808 -13.052 1.00 32.09 157 ALA A C 1
ATOM 1205 O O . ALA A 1 157 ? -8.830 45.284 -13.291 1.00 32.09 157 ALA A O 1
ATOM 1206 N N . ALA A 1 158 ? -10.280 46.987 -13.551 1.00 31.91 158 ALA A N 1
ATOM 1207 C CA . ALA A 1 158 ? -9.396 47.893 -14.263 1.00 31.91 158 ALA A CA 1
ATOM 1208 C C . ALA A 1 158 ? -8.287 48.400 -13.329 1.00 31.91 158 ALA A C 1
ATOM 1210 O O . ALA A 1 158 ? -8.567 48.886 -12.234 1.00 31.91 158 ALA A O 1
ATOM 1211 N N . TRP A 1 159 ? -7.037 48.331 -13.777 1.00 27.75 159 TRP A N 1
ATOM 1212 C CA . TRP A 1 159 ? -5.921 49.037 -13.157 1.00 27.75 159 TRP A CA 1
ATOM 1213 C C . TRP A 1 159 ? -5.324 49.987 -14.190 1.00 27.75 159 TRP A C 1
ATOM 1215 O O . TRP A 1 159 ? -4.845 49.584 -15.249 1.00 27.75 159 TRP A O 1
ATOM 1225 N N . SER A 1 160 ? -5.430 51.273 -13.868 1.00 28.25 160 SER A N 1
ATOM 1226 C CA . SER A 1 160 ? -4.895 52.385 -14.639 1.00 28.25 160 SER A CA 1
ATOM 1227 C C . SER A 1 160 ? -3.368 52.380 -14.629 1.00 28.25 160 SER A C 1
ATOM 1229 O O . SER A 1 160 ? -2.727 52.206 -13.595 1.00 28.25 160 SER A O 1
ATOM 1231 N N . THR A 1 161 ? -2.801 52.625 -15.804 1.00 26.98 161 THR A N 1
ATOM 1232 C CA . THR A 1 161 ? -1.387 52.904 -16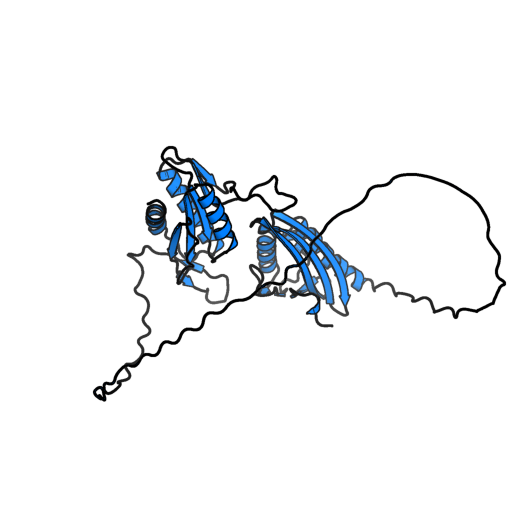.049 1.00 26.98 161 THR A CA 1
ATOM 1233 C C . THR A 1 161 ? -0.964 54.239 -15.429 1.00 26.98 161 THR A C 1
ATOM 1235 O O . THR A 1 161 ? -1.559 55.265 -15.746 1.00 26.98 161 THR A O 1
ATOM 1238 N N . THR A 1 162 ? 0.137 54.244 -14.672 1.00 26.28 162 THR A N 1
ATOM 1239 C CA . THR A 1 162 ? 1.005 55.424 -14.520 1.00 26.28 162 THR A CA 1
ATOM 1240 C C . THR A 1 162 ? 2.461 54.991 -14.675 1.00 26.28 162 THR A C 1
ATOM 1242 O O . THR A 1 162 ? 2.917 54.045 -14.037 1.00 26.28 162 THR A O 1
ATOM 1245 N N . ALA A 1 163 ? 3.168 55.686 -15.563 1.00 26.89 163 ALA A N 1
ATOM 1246 C CA . ALA A 1 163 ? 4.572 55.500 -15.906 1.00 26.89 163 ALA A CA 1
ATOM 1247 C C . ALA A 1 163 ? 5.513 56.256 -14.949 1.00 26.89 163 ALA A C 1
ATOM 1249 O O . ALA A 1 163 ? 5.140 57.326 -14.474 1.00 26.89 163 ALA A O 1
ATOM 1250 N N . LEU A 1 164 ? 6.763 55.790 -14.788 1.00 24.91 164 LEU A N 1
ATOM 1251 C CA . LEU A 1 164 ? 7.941 56.670 -14.873 1.00 24.91 164 LEU A CA 1
ATOM 1252 C C . LEU A 1 164 ? 9.256 55.918 -15.198 1.00 24.91 164 LEU A C 1
ATOM 1254 O O . LEU A 1 164 ? 9.472 54.776 -14.806 1.00 24.91 164 LEU A O 1
ATOM 1258 N N . VAL A 1 165 ? 10.078 56.638 -15.962 1.00 26.84 165 VAL A N 1
ATOM 1259 C CA . VAL A 1 165 ? 11.330 56.386 -16.717 1.00 26.84 165 VAL A CA 1
ATOM 1260 C C . VAL A 1 165 ? 12.597 56.231 -15.816 1.00 26.84 165 VAL A C 1
ATOM 1262 O O . VAL A 1 165 ? 12.516 56.544 -14.630 1.00 26.84 165 VAL A O 1
ATOM 1265 N N . PRO A 1 166 ? 13.757 55.736 -16.332 1.00 32.59 166 PRO A N 1
ATOM 1266 C CA . PRO A 1 166 ? 14.838 55.114 -15.557 1.00 32.59 166 PRO A CA 1
ATOM 1267 C C . PRO A 1 166 ? 16.035 56.037 -15.248 1.00 32.59 166 PRO A C 1
ATOM 1269 O O . PRO A 1 166 ? 16.211 57.083 -15.870 1.00 32.59 166 PRO A O 1
ATOM 1272 N N . GLY A 1 167 ? 16.906 55.604 -14.324 1.00 24.30 167 GLY A N 1
ATOM 1273 C CA . GLY A 1 167 ? 18.134 56.309 -13.937 1.00 24.30 167 GLY A CA 1
ATOM 1274 C C . GLY A 1 167 ? 19.303 55.368 -13.611 1.00 24.30 167 GLY A C 1
ATOM 1275 O O . GLY A 1 167 ? 19.172 54.423 -12.845 1.00 24.30 167 GLY A O 1
ATOM 1276 N N . SER A 1 168 ? 20.429 55.659 -14.251 1.00 26.78 168 SER A N 1
ATOM 1277 C CA . SER A 1 168 ? 21.748 55.012 -14.321 1.00 26.78 168 SER A CA 1
ATOM 1278 C C . SER A 1 168 ? 22.654 55.117 -13.077 1.00 26.78 168 SER A C 1
ATOM 1280 O O . SER A 1 168 ? 22.523 56.068 -12.316 1.00 26.78 168 SER A O 1
ATOM 1282 N N . GLY A 1 169 ? 23.704 54.276 -13.006 1.00 25.39 169 GLY A N 1
ATOM 1283 C CA . GLY A 1 169 ? 24.969 54.577 -12.292 1.00 25.39 169 GLY A CA 1
ATOM 1284 C C . GLY A 1 169 ? 25.584 53.378 -11.550 1.00 25.39 169 GLY A C 1
ATOM 1285 O O . GLY A 1 169 ? 25.127 53.028 -10.477 1.00 25.39 169 GLY A O 1
ATOM 1286 N N . GLN A 1 170 ? 26.457 52.596 -12.195 1.00 28.00 170 GLN A N 1
ATOM 1287 C CA . GLN A 1 170 ? 27.931 52.574 -12.041 1.00 28.00 170 GLN A CA 1
ATOM 1288 C C . GLN A 1 170 ? 28.538 51.852 -10.808 1.00 28.00 170 GLN A C 1
ATOM 1290 O O . GLN A 1 170 ? 28.394 52.271 -9.670 1.00 28.00 170 GLN A O 1
ATOM 1295 N N . ARG A 1 171 ? 29.286 50.782 -11.147 1.00 28.53 171 ARG A N 1
ATOM 1296 C CA . ARG A 1 171 ? 30.600 50.285 -10.667 1.00 28.53 171 ARG A CA 1
ATOM 1297 C C . ARG A 1 171 ? 31.219 50.882 -9.392 1.00 28.53 171 ARG A C 1
ATOM 1299 O O . ARG A 1 171 ? 31.444 52.081 -9.348 1.00 28.53 171 ARG A O 1
ATOM 1306 N N . SER A 1 172 ? 31.813 50.001 -8.574 1.00 29.83 172 SER A N 1
ATOM 1307 C CA . SER A 1 172 ? 33.286 49.903 -8.447 1.00 29.83 172 SER A CA 1
ATOM 1308 C C . SER A 1 172 ? 33.741 48.719 -7.583 1.00 29.83 172 SER A C 1
ATOM 1310 O O . SER A 1 172 ? 33.154 48.427 -6.545 1.00 29.83 172 SER A O 1
ATOM 1312 N N . ASP A 1 173 ? 34.813 48.079 -8.055 1.00 32.12 173 ASP A N 1
ATOM 1313 C CA . ASP A 1 173 ? 35.658 47.078 -7.402 1.00 32.12 173 ASP A CA 1
ATOM 1314 C C . ASP A 1 173 ? 36.155 47.497 -6.007 1.00 32.12 173 ASP A C 1
ATOM 1316 O O . ASP A 1 173 ? 36.412 48.678 -5.778 1.00 32.12 173 ASP A O 1
ATOM 1320 N N . GLN A 1 174 ? 36.478 46.520 -5.148 1.00 31.94 174 GLN A N 1
ATOM 1321 C CA . GLN A 1 174 ? 37.869 46.378 -4.703 1.00 31.94 174 GLN A CA 1
ATOM 1322 C C . GLN A 1 174 ? 38.185 45.030 -4.040 1.00 31.94 174 GLN A C 1
ATOM 1324 O O . GLN A 1 174 ? 37.467 44.491 -3.205 1.00 31.94 174 GLN A O 1
ATOM 1329 N N . ARG A 1 175 ? 39.335 44.530 -4.478 1.00 31.42 175 ARG A N 1
ATOM 1330 C CA . ARG A 1 175 ? 40.088 43.336 -4.110 1.00 31.42 175 ARG A CA 1
ATOM 1331 C C . ARG A 1 175 ? 40.966 43.670 -2.898 1.00 31.42 175 ARG A C 1
ATOM 1333 O O . ARG A 1 175 ? 41.555 44.744 -2.882 1.00 31.42 175 ARG A O 1
ATOM 1340 N N . SER A 1 176 ? 41.170 42.752 -1.957 1.00 32.81 176 SER A N 1
ATOM 1341 C CA . SER A 1 176 ? 42.485 42.640 -1.307 1.00 32.81 176 SER A CA 1
ATOM 1342 C C . SER A 1 176 ? 42.712 41.264 -0.690 1.00 32.81 176 SER A C 1
ATOM 1344 O O . SER A 1 176 ? 41.896 40.719 0.047 1.00 32.81 176 SER A O 1
ATOM 1346 N N . ASP A 1 177 ? 43.860 40.721 -1.080 1.00 34.50 177 ASP A N 1
ATOM 1347 C CA . ASP A 1 177 ? 44.504 39.513 -0.597 1.00 34.50 177 ASP A CA 1
ATOM 1348 C C . ASP A 1 177 ? 44.842 39.598 0.899 1.00 34.50 177 ASP A C 1
ATOM 1350 O O . ASP A 1 177 ? 45.193 40.670 1.391 1.00 34.50 177 ASP A O 1
ATOM 1354 N N . ARG A 1 178 ? 44.905 38.442 1.575 1.00 32.78 178 ARG A N 1
ATOM 1355 C CA . ARG A 1 178 ? 46.012 38.115 2.493 1.00 32.78 178 ARG A CA 1
ATOM 1356 C C . ARG A 1 178 ? 46.077 36.612 2.777 1.00 32.78 178 ARG A C 1
ATOM 1358 O O . ARG A 1 178 ? 45.167 36.014 3.338 1.00 32.78 178 ARG A O 1
ATOM 1365 N N . ARG A 1 179 ? 47.205 36.035 2.369 1.00 31.77 179 ARG A N 1
ATOM 1366 C CA . ARG A 1 179 ? 47.719 34.690 2.660 1.00 31.77 179 ARG A CA 1
ATOM 1367 C C . ARG A 1 179 ? 48.745 34.816 3.795 1.00 31.77 179 ARG A C 1
ATOM 1369 O O . ARG A 1 179 ? 49.489 35.793 3.759 1.00 31.77 179 ARG A O 1
ATOM 1376 N N . SER A 1 180 ? 48.796 33.858 4.730 1.00 34.03 180 SER A N 1
ATOM 1377 C CA . SER A 1 180 ? 49.926 33.404 5.596 1.00 34.03 180 SER A CA 1
ATOM 1378 C C . SER A 1 180 ? 49.294 32.582 6.738 1.00 34.03 180 SER A C 1
ATOM 1380 O O . SER A 1 180 ? 48.589 33.154 7.556 1.00 34.03 180 SER A O 1
ATOM 1382 N N . ASP A 1 181 ? 49.194 31.254 6.682 1.00 33.22 181 ASP A N 1
ATOM 1383 C CA . ASP A 1 181 ? 50.222 30.218 6.907 1.00 33.22 181 ASP A CA 1
ATOM 1384 C C . ASP A 1 181 ? 50.776 30.171 8.349 1.00 33.22 181 ASP A C 1
ATOM 1386 O O . ASP A 1 181 ? 51.483 31.092 8.756 1.00 33.22 181 ASP A O 1
ATOM 1390 N N . GLN A 1 182 ? 50.420 29.114 9.106 1.00 35.03 182 GLN A N 1
ATOM 1391 C CA . GLN A 1 182 ? 51.318 28.250 9.905 1.00 35.03 182 GLN A CA 1
ATOM 1392 C C . GLN A 1 182 ? 50.560 27.285 10.854 1.00 35.03 182 GLN A C 1
ATOM 1394 O O . GLN A 1 182 ? 50.008 27.701 11.866 1.00 35.03 182 GLN A O 1
ATOM 1399 N N . GLY A 1 183 ? 50.655 25.981 10.553 1.00 32.41 183 GLY A N 1
ATOM 1400 C CA . GLY A 1 183 ? 51.079 24.924 11.496 1.00 32.41 183 GLY A CA 1
ATOM 1401 C C . GLY A 1 183 ? 50.081 24.285 12.489 1.00 32.41 183 GLY A C 1
ATOM 1402 O O . GLY A 1 183 ? 49.125 24.924 12.901 1.00 32.41 183 GLY A O 1
ATOM 1403 N N . PRO A 1 184 ? 50.282 23.002 12.882 1.00 50.12 184 PRO A N 1
ATOM 1404 C CA . PRO A 1 184 ? 49.181 22.045 13.053 1.00 50.12 184 PRO A CA 1
ATOM 1405 C C . PRO A 1 184 ? 49.036 21.438 14.466 1.00 50.12 184 PRO A C 1
ATOM 1407 O O . PRO A 1 184 ? 50.006 21.278 15.201 1.00 50.12 184 PRO A O 1
ATOM 1410 N N . GLY A 1 185 ? 47.823 20.987 14.803 1.00 29.77 185 GLY A N 1
ATOM 1411 C CA . GLY A 1 185 ? 47.520 20.189 15.997 1.00 29.77 185 GLY A CA 1
ATOM 1412 C C . GLY A 1 185 ? 46.515 19.083 15.667 1.00 29.77 185 GLY A C 1
ATOM 1413 O O . GLY A 1 185 ? 45.387 19.354 15.275 1.00 29.77 185 GLY A O 1
ATOM 1414 N N . ARG A 1 186 ? 46.985 17.839 15.751 1.00 35.41 186 ARG A N 1
ATOM 1415 C CA . ARG A 1 186 ? 46.340 16.563 15.380 1.00 35.41 186 ARG A CA 1
ATOM 1416 C C . ARG A 1 186 ? 45.555 15.985 16.605 1.00 35.41 186 ARG A C 1
ATOM 1418 O O . ARG A 1 186 ? 45.475 16.675 17.613 1.00 35.41 186 ARG A O 1
ATOM 1425 N N . PRO A 1 187 ? 45.024 14.743 16.592 1.00 43.03 187 PRO A N 1
ATOM 1426 C CA . PRO A 1 187 ? 43.636 14.383 16.280 1.00 43.03 187 PRO A CA 1
ATOM 1427 C C . PRO A 1 187 ? 42.896 13.645 17.434 1.00 43.03 187 PRO A C 1
ATOM 1429 O O . PRO A 1 187 ? 43.397 13.519 18.546 1.00 43.03 187 PRO A O 1
ATOM 1432 N N . ALA A 1 188 ? 41.714 13.110 17.100 1.00 35.50 188 ALA A N 1
ATOM 1433 C CA . ALA A 1 188 ? 40.915 12.114 17.828 1.00 35.50 188 ALA A CA 1
ATOM 1434 C C . ALA A 1 188 ? 41.688 10.870 18.320 1.00 35.50 188 ALA A C 1
ATOM 1436 O O . ALA A 1 188 ? 42.791 10.588 17.843 1.00 35.50 188 ALA A O 1
ATOM 1437 N N . PRO A 1 189 ? 41.021 10.023 19.126 1.00 39.16 189 PRO A N 1
ATOM 1438 C CA . PRO A 1 189 ? 41.070 8.596 18.814 1.00 39.16 189 PRO A CA 1
ATOM 1439 C C . PRO A 1 189 ? 39.714 7.870 18.913 1.00 39.16 189 PRO A C 1
ATOM 1441 O O . PRO A 1 189 ? 38.860 8.171 19.744 1.00 39.16 189 PRO A O 1
ATOM 1444 N N . ALA A 1 190 ? 39.575 6.864 18.049 1.00 30.38 190 ALA A N 1
ATOM 1445 C CA . ALA A 1 190 ? 38.820 5.636 18.289 1.00 30.38 190 ALA A CA 1
ATOM 1446 C C . ALA A 1 190 ? 39.683 4.667 19.127 1.00 30.38 190 ALA A C 1
ATOM 1448 O O . ALA A 1 190 ? 40.887 4.879 19.193 1.00 30.38 190 ALA A O 1
ATOM 1449 N N . HIS A 1 191 ? 39.122 3.596 19.701 1.00 28.83 191 HIS A N 1
ATOM 1450 C CA . HIS A 1 191 ? 39.609 2.214 19.515 1.00 28.83 191 HIS A CA 1
ATOM 1451 C C . HIS A 1 191 ? 38.786 1.183 20.311 1.00 28.83 191 HIS A C 1
ATOM 1453 O O . HIS A 1 191 ? 38.323 1.416 21.421 1.00 28.83 191 HIS A O 1
ATOM 1459 N N . SER A 1 192 ? 38.642 0.040 19.645 1.00 25.67 192 SER A N 1
ATOM 1460 C CA . SER A 1 192 ? 38.106 -1.264 20.038 1.00 25.67 192 SER A CA 1
ATOM 1461 C C . SER A 1 192 ? 39.047 -2.031 20.984 1.00 25.67 192 SER A C 1
ATOM 1463 O O . SER A 1 192 ? 40.254 -1.810 20.910 1.00 25.67 192 SER A O 1
ATOM 1465 N N . ALA A 1 193 ? 38.515 -2.971 21.781 1.00 25.92 193 ALA A N 1
ATOM 1466 C CA . ALA A 1 193 ? 38.858 -4.411 21.750 1.00 25.92 193 ALA A CA 1
ATOM 1467 C C . ALA A 1 193 ? 38.565 -5.136 23.085 1.00 25.92 193 ALA A C 1
ATOM 1469 O O . ALA A 1 193 ? 38.724 -4.578 24.166 1.00 25.92 193 ALA A O 1
ATOM 1470 N N . ALA A 1 194 ? 38.156 -6.404 22.960 1.00 27.30 194 ALA A N 1
ATOM 1471 C CA . ALA A 1 194 ? 37.930 -7.398 24.017 1.00 27.30 194 ALA A CA 1
ATOM 1472 C C . ALA A 1 194 ? 39.206 -7.785 24.803 1.00 27.30 194 ALA A C 1
ATOM 1474 O O . ALA A 1 194 ? 40.312 -7.401 24.417 1.00 27.30 194 ALA A O 1
ATOM 1475 N N . PRO A 1 195 ? 39.073 -8.647 25.832 1.00 31.28 195 PRO A N 1
ATOM 1476 C CA . PRO A 1 195 ? 39.720 -9.958 25.695 1.00 31.28 195 PRO A CA 1
ATOM 1477 C C . PRO A 1 195 ? 38.941 -11.163 26.265 1.00 31.28 195 PRO A C 1
ATOM 1479 O O . PRO A 1 195 ? 37.963 -11.044 26.999 1.00 31.28 195 PRO A O 1
ATOM 1482 N N . SER A 1 196 ? 39.448 -12.332 25.873 1.00 27.61 196 SER A N 1
ATOM 1483 C CA . SER A 1 196 ? 39.126 -13.714 26.241 1.00 27.61 196 SER A CA 1
ATOM 1484 C C . SER A 1 196 ? 39.637 -14.125 27.637 1.00 27.61 196 SER A C 1
ATOM 1486 O O . SER A 1 196 ? 40.614 -13.555 28.117 1.00 27.61 196 SER A O 1
ATOM 1488 N N . GLY A 1 197 ? 39.087 -15.204 28.215 1.00 23.22 197 GLY A N 1
ATOM 1489 C CA . GLY A 1 197 ? 39.713 -15.966 29.312 1.00 23.22 197 GLY A CA 1
ATOM 1490 C C . GLY A 1 197 ? 38.743 -16.893 30.058 1.00 23.22 197 GLY A C 1
ATOM 1491 O O . GLY A 1 197 ? 37.683 -16.453 30.484 1.00 23.22 197 GLY A O 1
ATOM 1492 N N . THR A 1 198 ? 39.109 -18.168 30.208 1.00 25.62 198 THR A N 1
ATOM 1493 C CA . THR A 1 198 ? 38.278 -19.288 30.690 1.00 25.62 198 THR A CA 1
ATOM 1494 C C . THR A 1 198 ? 38.903 -19.955 31.935 1.00 25.62 198 THR A C 1
ATOM 1496 O O . THR A 1 198 ? 40.129 -20.005 32.003 1.00 25.62 198 THR A O 1
ATOM 1499 N N . TRP A 1 199 ? 38.060 -20.565 32.798 1.00 23.55 199 TRP A N 1
ATOM 1500 C CA . TRP A 1 199 ? 38.339 -21.520 33.917 1.00 23.55 199 TRP A CA 1
ATOM 1501 C C . TRP A 1 199 ? 38.958 -20.898 35.201 1.00 23.55 199 TRP A C 1
ATOM 1503 O O . TRP A 1 199 ? 39.744 -19.970 35.092 1.00 23.55 199 TRP A O 1
ATOM 1513 N N . MET A 1 200 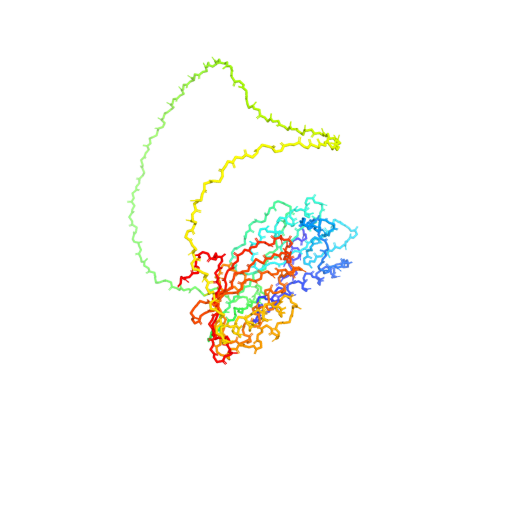? 38.670 -21.290 36.458 1.00 22.33 200 MET A N 1
ATOM 1514 C CA . MET A 1 200 ? 38.309 -22.585 37.064 1.00 22.33 200 MET A CA 1
ATOM 1515 C C . MET A 1 200 ? 37.755 -22.397 38.510 1.00 22.33 200 MET A C 1
ATOM 1517 O O . MET A 1 200 ? 37.761 -21.291 39.044 1.00 22.33 200 MET A O 1
ATOM 1521 N N . GLU A 1 201 ? 37.288 -23.507 39.083 1.00 24.39 201 GLU A N 1
ATOM 1522 C CA . GLU A 1 201 ? 36.576 -23.788 40.345 1.00 24.39 201 GLU A CA 1
ATOM 1523 C C . GLU A 1 201 ? 37.277 -23.504 41.698 1.00 24.39 201 GLU A C 1
ATOM 1525 O O . GLU A 1 201 ? 38.496 -23.377 41.753 1.00 24.39 201 GLU A O 1
ATOM 1530 N N . GLU A 1 202 ? 36.446 -23.566 42.766 1.00 25.47 202 GLU A N 1
ATOM 1531 C CA . GLU A 1 202 ? 36.735 -23.939 44.179 1.00 25.47 202 GLU A CA 1
ATOM 1532 C C . GLU A 1 202 ? 37.649 -22.989 45.006 1.00 25.47 202 GLU A C 1
ATOM 1534 O O . GLU A 1 202 ? 38.573 -22.383 44.492 1.00 25.47 202 GLU A O 1
ATOM 1539 N N . ALA A 1 203 ? 37.503 -22.759 46.318 1.00 25.88 203 ALA A N 1
ATOM 1540 C CA . ALA A 1 203 ? 36.809 -23.459 47.393 1.00 25.88 203 ALA A CA 1
ATOM 1541 C C . ALA A 1 203 ? 36.810 -22.599 48.693 1.00 25.88 203 ALA A C 1
ATOM 1543 O O . ALA A 1 203 ? 37.716 -21.796 48.898 1.00 25.88 203 ALA A O 1
ATOM 1544 N N . LEU A 1 204 ? 35.853 -22.907 49.582 1.00 27.88 204 LEU A N 1
ATOM 1545 C CA . LEU A 1 204 ? 35.963 -23.025 51.053 1.00 27.88 204 LEU A CA 1
ATOM 1546 C C . LEU A 1 204 ? 36.124 -21.786 51.971 1.00 27.88 204 LEU A C 1
ATOM 1548 O O . LEU A 1 204 ? 37.113 -21.066 51.943 1.00 27.88 204 LEU A O 1
ATOM 1552 N N . ASP A 1 205 ? 35.141 -21.707 52.880 1.00 25.41 205 ASP A N 1
ATOM 1553 C CA . ASP A 1 205 ? 35.186 -21.377 54.314 1.00 25.41 205 ASP A CA 1
ATOM 1554 C C . ASP A 1 205 ? 35.814 -20.060 54.802 1.00 25.41 205 ASP A C 1
ATOM 1556 O O . ASP A 1 205 ? 37.030 -19.905 54.868 1.00 25.41 205 ASP A O 1
ATOM 1560 N N . ALA A 1 206 ? 34.961 -19.168 55.324 1.00 29.12 206 ALA A N 1
ATOM 1561 C CA . ALA A 1 206 ? 34.845 -18.897 56.769 1.00 29.12 206 ALA A CA 1
ATOM 1562 C C . ALA A 1 206 ? 34.090 -17.576 57.017 1.00 29.12 206 ALA A C 1
ATOM 1564 O O . ALA A 1 206 ? 34.550 -16.498 56.639 1.00 29.12 206 ALA A O 1
ATOM 1565 N N . GLU A 1 207 ? 32.948 -17.657 57.700 1.00 33.75 207 GLU A N 1
ATOM 1566 C CA . GLU A 1 207 ? 32.293 -16.493 58.301 1.00 33.75 207 GLU A CA 1
ATOM 1567 C C . GLU A 1 207 ? 33.031 -16.032 59.566 1.00 33.75 207 GLU A C 1
ATOM 1569 O O . GLU A 1 207 ? 33.510 -16.861 60.345 1.00 33.75 207 GLU A O 1
ATOM 1574 N N . PRO A 1 208 ? 33.021 -14.722 59.851 1.00 34.31 208 PRO A N 1
ATOM 1575 C CA . PRO A 1 208 ? 32.983 -14.242 61.219 1.00 34.31 208 PRO A CA 1
ATOM 1576 C C . PRO A 1 208 ? 31.627 -13.590 61.522 1.00 34.31 208 PRO A C 1
ATOM 1578 O O . PRO A 1 208 ? 31.217 -12.622 60.880 1.00 34.31 208 PRO A O 1
ATOM 1581 N N . GLU A 1 209 ? 30.957 -14.123 62.544 1.00 31.78 209 GLU A N 1
ATOM 1582 C CA . GLU A 1 209 ? 29.728 -13.585 63.124 1.00 31.78 209 GLU A CA 1
ATOM 1583 C C . GLU A 1 209 ? 29.907 -12.144 63.640 1.00 31.78 209 GLU A C 1
ATOM 1585 O O . GLU A 1 209 ? 30.875 -11.828 64.339 1.00 31.78 209 GLU A O 1
ATOM 1590 N N . LEU A 1 210 ? 28.921 -11.283 63.361 1.00 34.78 210 LEU A N 1
ATOM 1591 C CA . LEU A 1 210 ? 28.731 -9.988 64.021 1.00 34.78 210 LEU A CA 1
ATOM 1592 C C . LEU A 1 210 ? 27.406 -9.991 64.809 1.00 34.78 210 LEU A C 1
ATOM 1594 O O . LEU A 1 210 ? 26.417 -10.559 64.345 1.00 34.78 210 LEU A O 1
ATOM 1598 N N . PRO A 1 211 ? 27.366 -9.375 66.006 1.00 31.17 211 PRO A N 1
ATOM 1599 C CA . PRO A 1 211 ? 26.295 -9.572 66.976 1.00 31.17 211 PRO A CA 1
ATOM 1600 C C . PRO A 1 211 ? 24.981 -8.878 66.598 1.00 31.17 211 PRO A C 1
ATOM 1602 O O . PRO A 1 211 ? 24.953 -7.785 66.033 1.00 31.17 211 PRO A O 1
ATOM 1605 N N . ALA A 1 212 ? 23.888 -9.528 67.001 1.00 37.28 212 ALA A N 1
ATOM 1606 C CA . ALA A 1 212 ? 22.509 -9.110 66.807 1.00 37.28 212 ALA A CA 1
ATOM 1607 C C . ALA A 1 212 ? 22.213 -7.715 67.386 1.00 37.28 212 ALA A C 1
ATOM 1609 O O . ALA A 1 212 ? 22.253 -7.504 68.601 1.00 37.28 212 ALA A O 1
ATOM 1610 N N . VAL A 1 213 ? 21.806 -6.793 66.512 1.00 35.97 213 VAL A N 1
ATOM 1611 C CA . VAL A 1 213 ? 21.052 -5.595 66.889 1.00 35.97 213 VAL A CA 1
ATOM 1612 C C . VAL A 1 213 ? 19.632 -5.769 66.358 1.00 35.97 213 VAL A C 1
ATOM 1614 O O . VAL A 1 213 ? 19.391 -5.744 65.154 1.00 35.97 213 VAL A O 1
ATOM 1617 N N . LEU A 1 214 ? 18.693 -5.984 67.282 1.00 36.19 214 LEU A N 1
ATOM 1618 C CA . LEU A 1 214 ? 17.252 -5.993 67.038 1.00 36.19 214 LEU A CA 1
ATOM 1619 C C . LEU A 1 214 ? 16.802 -4.601 66.575 1.00 36.19 214 LEU A C 1
ATOM 1621 O O . LEU A 1 214 ? 16.509 -3.728 67.391 1.00 36.19 214 LEU A O 1
ATOM 1625 N N . HIS A 1 215 ? 16.711 -4.408 65.263 1.00 34.88 215 HIS A N 1
ATOM 1626 C CA . HIS A 1 215 ? 15.848 -3.394 64.675 1.00 34.88 215 HIS A CA 1
ATOM 1627 C C . HIS A 1 215 ? 14.542 -4.077 64.273 1.00 34.88 215 HIS A C 1
ATOM 1629 O O . HIS A 1 215 ? 14.504 -4.867 63.336 1.00 34.88 215 HIS A O 1
ATOM 1635 N N . ALA A 1 216 ? 13.476 -3.807 65.025 1.00 37.91 216 ALA A N 1
ATOM 1636 C CA . ALA A 1 216 ? 12.127 -4.121 64.586 1.00 37.91 216 ALA A CA 1
ATOM 1637 C C . ALA A 1 216 ? 11.806 -3.232 63.375 1.00 37.91 216 ALA A C 1
ATOM 1639 O O . ALA A 1 216 ? 11.671 -2.015 63.520 1.00 37.91 216 ALA A O 1
ATOM 1640 N N . GLU A 1 217 ? 11.732 -3.827 62.187 1.00 33.59 217 GLU A N 1
ATOM 1641 C CA . GLU A 1 217 ? 11.173 -3.158 61.016 1.00 33.59 217 GLU A CA 1
ATOM 1642 C C . GLU A 1 217 ? 9.657 -2.991 61.211 1.00 33.59 217 GLU A C 1
ATOM 1644 O O . GLU A 1 217 ? 8.990 -3.929 61.659 1.00 33.59 217 GLU A O 1
ATOM 1649 N N . PRO A 1 218 ? 9.073 -1.817 60.917 1.00 38.88 218 PRO A N 1
ATOM 1650 C CA . PRO A 1 218 ? 7.626 -1.685 60.895 1.00 38.88 218 PRO A CA 1
ATOM 1651 C C . PRO A 1 218 ? 7.079 -2.485 59.706 1.00 38.88 218 PRO A C 1
ATOM 1653 O O . PRO A 1 218 ? 7.412 -2.194 58.557 1.00 38.88 218 PRO A O 1
ATOM 1656 N N . GLU A 1 219 ? 6.225 -3.476 59.975 1.00 37.56 219 GLU A N 1
ATOM 1657 C CA . GLU A 1 219 ? 5.462 -4.159 58.929 1.00 37.56 219 GLU A CA 1
ATOM 1658 C C . GLU A 1 219 ? 4.623 -3.130 58.160 1.00 37.56 219 GLU A C 1
ATOM 1660 O O . GLU A 1 219 ? 3.669 -2.544 58.682 1.00 37.56 219 GLU A O 1
ATOM 1665 N N . LEU A 1 220 ? 4.988 -2.892 56.900 1.00 41.50 220 LEU A N 1
ATOM 1666 C CA . LEU A 1 220 ? 4.126 -2.194 55.957 1.00 41.50 220 LEU A CA 1
ATOM 1667 C C . LEU A 1 220 ? 2.894 -3.079 55.713 1.00 41.50 220 LEU A C 1
ATOM 1669 O O . LEU A 1 220 ? 3.061 -4.261 55.401 1.00 41.50 220 LEU A O 1
ATOM 1673 N N . PRO A 1 221 ? 1.661 -2.554 55.829 1.00 39.31 221 PRO A N 1
ATOM 1674 C CA . PRO A 1 221 ? 0.475 -3.359 55.589 1.00 39.31 221 PRO A CA 1
ATOM 1675 C C . PRO A 1 221 ? 0.505 -3.896 54.159 1.00 39.31 221 PRO A C 1
ATOM 1677 O O . PRO A 1 221 ? 0.772 -3.156 53.207 1.00 39.31 221 PRO A O 1
ATOM 1680 N N . ALA A 1 222 ? 0.213 -5.190 54.017 1.00 41.75 222 ALA A N 1
ATOM 1681 C CA . ALA A 1 222 ? 0.043 -5.832 52.726 1.00 41.75 222 ALA A CA 1
ATOM 1682 C C . ALA A 1 222 ? -0.926 -5.001 51.873 1.00 41.75 222 ALA A C 1
ATOM 1684 O O . ALA A 1 222 ? -2.094 -4.821 52.226 1.00 41.75 222 ALA A O 1
ATOM 1685 N N . VAL A 1 223 ? -0.434 -4.480 50.747 1.00 41.62 223 VAL A N 1
ATOM 1686 C CA . VAL A 1 223 ? -1.273 -3.855 49.727 1.00 41.62 223 VAL A CA 1
ATOM 1687 C C . VAL A 1 223 ? -2.161 -4.957 49.158 1.00 41.62 223 VAL A C 1
ATOM 1689 O O . VAL A 1 223 ? -1.764 -5.688 48.251 1.00 41.62 223 VAL A O 1
ATOM 1692 N N . VAL A 1 224 ? -3.366 -5.099 49.709 1.00 43.34 224 VAL A N 1
ATOM 1693 C CA . VAL A 1 224 ? -4.419 -5.915 49.111 1.00 43.34 224 VAL A CA 1
ATOM 1694 C C . VAL A 1 224 ? -4.812 -5.216 47.815 1.00 43.34 224 VAL A C 1
ATOM 1696 O O . VAL A 1 224 ? -5.580 -4.254 47.809 1.00 43.34 224 VAL A O 1
ATOM 1699 N N . ARG A 1 225 ? -4.235 -5.666 46.698 1.00 49.81 225 ARG A N 1
ATOM 1700 C CA . ARG A 1 225 ? -4.751 -5.336 45.371 1.00 49.81 225 ARG A CA 1
ATOM 1701 C C . ARG A 1 225 ? -6.132 -5.974 45.290 1.00 49.81 225 ARG A C 1
ATOM 1703 O O . ARG A 1 225 ? -6.230 -7.192 45.195 1.00 49.81 225 ARG A O 1
ATOM 1710 N N . ALA A 1 226 ? -7.182 -5.163 45.395 1.00 47.28 226 ALA A N 1
ATOM 1711 C CA . ALA A 1 226 ? -8.533 -5.626 45.119 1.00 47.28 226 ALA A CA 1
ATOM 1712 C C . ALA A 1 226 ? -8.543 -6.244 43.715 1.00 47.28 226 ALA A C 1
ATOM 1714 O O . ALA A 1 226 ? -8.094 -5.604 42.759 1.00 47.28 226 ALA A O 1
ATOM 1715 N N . GLU A 1 227 ? -9.005 -7.489 43.603 1.00 47.66 227 GLU A N 1
ATOM 1716 C CA . GLU A 1 227 ? -9.225 -8.104 42.299 1.00 47.66 227 GLU A CA 1
ATOM 1717 C C . GLU A 1 227 ? -10.165 -7.200 41.487 1.00 47.66 227 GLU A C 1
ATOM 1719 O O . GLU A 1 227 ? -11.140 -6.667 42.036 1.00 47.66 227 GLU A O 1
ATOM 1724 N N . PRO A 1 228 ? -9.868 -6.952 40.200 1.00 54.00 228 PRO A N 1
ATOM 1725 C CA . PRO A 1 228 ? -10.723 -6.112 39.380 1.00 54.00 228 PRO A CA 1
ATOM 1726 C C . PRO A 1 228 ? -12.139 -6.703 39.350 1.00 54.00 228 PRO A C 1
ATOM 1728 O O . PRO A 1 228 ? -12.315 -7.908 39.189 1.00 54.00 228 PRO A O 1
ATOM 1731 N N . ALA A 1 229 ? -13.156 -5.849 39.504 1.00 59.00 229 ALA A N 1
ATOM 1732 C CA . ALA A 1 229 ? -14.557 -6.264 39.442 1.00 59.00 229 ALA A CA 1
ATOM 1733 C C . ALA A 1 229 ? -14.834 -7.091 38.163 1.00 59.00 229 ALA A C 1
ATOM 1735 O O . ALA A 1 229 ? -14.247 -6.802 37.121 1.00 59.00 229 ALA A O 1
ATOM 1736 N N . PRO A 1 230 ? -15.755 -8.070 38.172 1.00 62.47 230 PRO A N 1
ATOM 1737 C CA . PRO A 1 230 ? -15.930 -9.019 37.063 1.00 62.47 230 PRO A CA 1
ATOM 1738 C C . PRO A 1 230 ? -16.220 -8.362 35.699 1.00 62.47 230 PRO A C 1
ATOM 1740 O O . PRO A 1 230 ? -15.734 -8.829 34.674 1.00 62.47 230 PRO A O 1
ATOM 1743 N N . ALA A 1 231 ? -16.929 -7.226 35.668 1.00 61.50 231 ALA A N 1
ATOM 1744 C CA . ALA A 1 231 ? -17.135 -6.447 34.439 1.00 61.50 231 ALA A CA 1
ATOM 1745 C C . ALA A 1 231 ? -15.849 -5.752 33.935 1.00 61.50 231 ALA A C 1
ATOM 1747 O O . ALA A 1 231 ? -15.672 -5.555 32.734 1.00 61.50 231 ALA A O 1
ATOM 1748 N N . ALA A 1 232 ? -14.929 -5.401 34.843 1.00 67.31 232 ALA A N 1
ATOM 1749 C CA . ALA A 1 232 ? -13.617 -4.849 34.514 1.00 67.31 232 ALA A CA 1
ATOM 1750 C C . ALA A 1 232 ? -12.748 -5.855 33.756 1.00 67.31 232 ALA A C 1
ATOM 1752 O O . ALA A 1 232 ? -12.166 -5.485 32.737 1.00 67.31 232 ALA A O 1
ATOM 1753 N N . ALA A 1 233 ? -12.724 -7.105 34.221 1.00 79.56 233 ALA A N 1
ATOM 1754 C CA . ALA A 1 233 ? -12.046 -8.204 33.542 1.00 79.56 233 ALA A CA 1
ATOM 1755 C C . ALA A 1 233 ? -12.704 -8.530 32.190 1.00 79.56 233 ALA A C 1
ATOM 1757 O O . ALA A 1 233 ? -12.008 -8.620 31.182 1.00 79.56 233 ALA A O 1
ATOM 1758 N N . ALA A 1 234 ? -14.040 -8.591 32.139 1.00 86.88 234 ALA A N 1
ATOM 1759 C CA . ALA A 1 234 ? -14.778 -8.932 30.921 1.00 86.88 234 ALA A CA 1
ATOM 1760 C C . ALA A 1 234 ? -14.545 -7.950 29.755 1.00 86.88 234 ALA A C 1
ATOM 1762 O O . ALA A 1 234 ? -14.373 -8.386 28.617 1.00 86.88 234 ALA A O 1
ATOM 1763 N N . ASP A 1 235 ? -14.498 -6.637 30.015 1.00 93.06 235 ASP A N 1
ATOM 1764 C CA . ASP A 1 235 ? -14.255 -5.649 28.950 1.00 93.06 235 ASP A CA 1
ATOM 1765 C C . ASP A 1 235 ? -12.804 -5.695 28.446 1.00 93.06 235 ASP A C 1
ATOM 1767 O O . ASP A 1 235 ? -12.555 -5.507 27.255 1.00 93.06 235 ASP A O 1
ATOM 1771 N N . VAL A 1 236 ? -11.840 -5.971 29.333 1.00 94.69 236 VAL A N 1
ATOM 1772 C CA . VAL A 1 236 ? -10.433 -6.168 28.946 1.00 94.69 236 VAL A CA 1
ATOM 1773 C C . VAL A 1 236 ? -10.292 -7.417 28.078 1.00 94.69 236 VAL A C 1
ATOM 1775 O O . VAL A 1 236 ? -9.683 -7.355 27.012 1.00 94.69 236 VAL A O 1
ATOM 1778 N N . GLU A 1 237 ? -10.892 -8.532 28.492 1.00 94.88 237 GLU A N 1
ATOM 1779 C CA . GLU A 1 237 ? -10.908 -9.772 27.713 1.00 94.88 237 GLU A CA 1
ATOM 1780 C C . GLU A 1 237 ? -11.564 -9.575 26.346 1.00 94.88 237 GLU A C 1
ATOM 1782 O O . GLU A 1 237 ? -11.055 -10.070 25.343 1.00 94.88 237 GLU A O 1
ATOM 1787 N N . LEU A 1 238 ? -12.671 -8.830 26.287 1.00 95.12 238 LEU A N 1
ATOM 1788 C CA . LEU A 1 238 ? -13.348 -8.496 25.038 1.00 95.12 238 LEU A CA 1
ATOM 1789 C C . LEU A 1 238 ? -12.416 -7.770 24.067 1.00 95.12 238 LEU A C 1
ATOM 1791 O O . LEU A 1 238 ? -12.299 -8.186 22.914 1.00 95.12 238 LEU A O 1
ATOM 1795 N N . VAL A 1 239 ? -11.720 -6.730 24.532 1.00 96.88 239 VAL A N 1
ATOM 1796 C CA . VAL A 1 239 ? -10.775 -5.976 23.697 1.00 96.88 239 VAL A CA 1
ATOM 1797 C C . VAL A 1 239 ? -9.598 -6.857 23.268 1.00 96.88 239 VAL A C 1
ATOM 1799 O O . VAL A 1 239 ? -9.268 -6.897 22.085 1.00 96.88 239 VAL A O 1
ATOM 1802 N N . LEU A 1 240 ? -8.998 -7.629 24.179 1.00 96.38 240 LEU A N 1
ATOM 1803 C CA . LEU A 1 240 ? -7.866 -8.505 23.847 1.00 96.38 240 LEU A CA 1
ATOM 1804 C C . LEU A 1 240 ? -8.237 -9.609 22.844 1.00 96.38 240 LEU A C 1
ATOM 1806 O O . LEU A 1 240 ? -7.423 -9.945 21.981 1.00 96.38 240 LEU A O 1
ATOM 1810 N N . ARG A 1 241 ? -9.471 -10.134 22.883 1.00 96.81 241 ARG A N 1
ATOM 1811 C CA . ARG A 1 241 ? -9.967 -11.055 21.845 1.00 96.81 241 ARG A CA 1
ATOM 1812 C C . ARG A 1 241 ? -9.993 -10.409 20.462 1.00 96.81 241 ARG A C 1
ATOM 1814 O O . ARG A 1 241 ? -9.677 -11.089 19.488 1.00 96.81 241 ARG A O 1
ATOM 1821 N N . ALA A 1 242 ? -10.349 -9.127 20.364 1.00 96.88 242 ALA A N 1
ATOM 1822 C CA . ALA A 1 242 ? -10.351 -8.416 19.087 1.00 96.88 242 ALA A CA 1
ATOM 1823 C C . ALA A 1 242 ? -8.930 -8.292 18.505 1.00 96.88 242 ALA A C 1
ATOM 1825 O O . ALA A 1 242 ? -8.742 -8.553 17.317 1.00 96.88 242 ALA A O 1
ATOM 1826 N N . TYR A 1 243 ? -7.920 -8.006 19.338 1.00 96.62 243 TYR A N 1
ATOM 1827 C CA . TYR A 1 243 ? -6.512 -8.007 18.904 1.00 96.62 243 TYR A CA 1
ATOM 1828 C C . TYR A 1 243 ? -6.038 -9.386 18.449 1.00 96.62 243 TYR A C 1
ATOM 1830 O O . TYR A 1 243 ? -5.398 -9.497 17.405 1.00 96.62 243 TYR A O 1
ATOM 1838 N N . ALA A 1 244 ? -6.367 -10.440 19.202 1.00 96.44 244 ALA A N 1
ATOM 1839 C CA . ALA A 1 244 ? -5.997 -11.803 18.833 1.00 96.44 244 ALA A CA 1
ATOM 1840 C C . ALA A 1 244 ? -6.598 -12.206 17.474 1.00 96.44 244 ALA A C 1
ATOM 1842 O O . ALA A 1 244 ? -5.904 -12.786 16.640 1.00 96.44 244 ALA A O 1
ATOM 1843 N N . ALA A 1 245 ? -7.864 -11.851 17.228 1.00 96.50 245 ALA A N 1
ATOM 1844 C CA . ALA A 1 245 ? -8.512 -12.069 15.939 1.00 96.50 245 ALA A CA 1
ATOM 1845 C C . ALA A 1 245 ? -7.829 -11.270 14.815 1.00 96.50 245 ALA A C 1
ATOM 1847 O O . ALA A 1 245 ? -7.537 -11.831 13.761 1.00 96.50 245 ALA A O 1
ATOM 1848 N N . PHE A 1 246 ? -7.506 -9.995 15.057 1.00 95.88 246 PHE A N 1
ATOM 1849 C CA . PHE A 1 246 ? -6.830 -9.145 14.077 1.00 95.88 246 PHE A CA 1
ATOM 1850 C C . PHE A 1 246 ? -5.458 -9.695 13.663 1.00 95.88 246 PHE A C 1
ATOM 1852 O O . PHE A 1 246 ? -5.209 -9.846 12.472 1.00 95.88 246 PHE A O 1
ATOM 1859 N N . VAL A 1 247 ? -4.591 -10.064 14.613 1.00 94.12 247 VAL A N 1
ATOM 1860 C CA . VAL A 1 247 ? -3.259 -10.631 14.307 1.00 94.12 247 VAL A CA 1
ATOM 1861 C C . VAL A 1 247 ? -3.372 -11.956 13.541 1.00 94.12 247 VAL A C 1
ATOM 1863 O O . VAL A 1 247 ? -2.564 -12.233 12.655 1.00 94.12 247 VAL A O 1
ATOM 1866 N N . ALA A 1 248 ? -4.414 -12.746 13.808 1.00 92.00 248 ALA A N 1
ATOM 1867 C CA . ALA A 1 248 ? -4.708 -13.977 13.075 1.00 92.00 248 ALA A CA 1
ATOM 1868 C C . ALA A 1 248 ? -5.323 -13.754 11.674 1.00 92.00 248 ALA A C 1
ATOM 1870 O O . ALA A 1 248 ? -5.606 -14.730 10.979 1.00 92.00 248 ALA A O 1
ATOM 1871 N N . GLY A 1 249 ? -5.562 -12.504 11.260 1.00 87.38 249 GLY A N 1
ATOM 18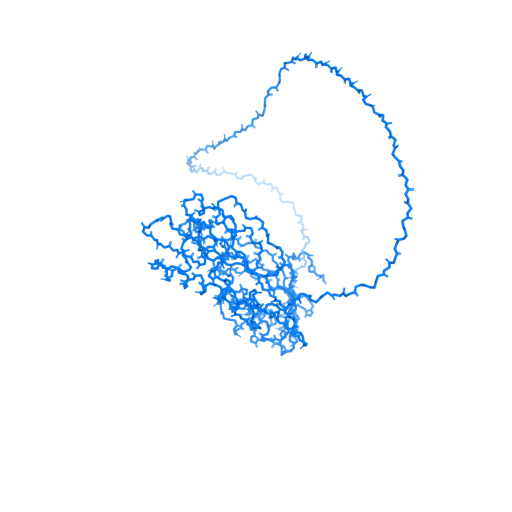72 C CA . GLY A 1 249 ? -6.233 -12.168 9.999 1.00 87.38 249 GLY A CA 1
ATOM 1873 C C . GLY A 1 249 ? -7.751 -12.400 10.010 1.00 87.38 249 GLY A C 1
ATOM 1874 O O . GLY A 1 249 ? -8.400 -12.290 8.970 1.00 87.38 249 GLY A O 1
ATOM 1875 N N . ASP A 1 250 ? -8.349 -12.702 11.168 1.00 96.25 250 ASP A N 1
ATOM 1876 C CA . ASP A 1 250 ? -9.797 -12.852 11.342 1.00 96.25 250 ASP A CA 1
ATOM 1877 C C . ASP A 1 250 ? -10.458 -11.482 11.554 1.00 96.25 250 ASP A C 1
ATOM 1879 O O . ASP A 1 250 ? -10.835 -11.093 12.664 1.00 96.25 250 ASP A O 1
ATOM 1883 N N . ILE A 1 251 ? -10.617 -10.730 10.461 1.00 95.31 251 ILE A N 1
ATOM 1884 C CA . ILE A 1 251 ? -11.244 -9.400 10.501 1.00 95.31 251 ILE A CA 1
ATOM 1885 C C . ILE A 1 251 ? -12.701 -9.482 10.968 1.00 95.31 251 ILE A C 1
ATOM 1887 O O . ILE A 1 251 ? -13.157 -8.623 11.722 1.00 95.31 251 ILE A O 1
ATOM 1891 N N . ALA A 1 252 ? -13.430 -10.529 10.573 1.00 95.75 252 ALA A N 1
ATOM 1892 C CA . ALA A 1 252 ? -14.806 -10.740 11.013 1.00 95.75 252 ALA A CA 1
ATOM 1893 C C . ALA A 1 252 ? -14.885 -10.949 12.533 1.00 95.75 252 ALA A C 1
ATOM 1895 O O . ALA A 1 252 ? -15.788 -10.426 13.188 1.00 95.75 252 ALA A O 1
ATOM 1896 N N . GLY A 1 253 ? -13.925 -11.678 13.104 1.00 97.38 253 GLY A N 1
ATOM 1897 C CA . GLY A 1 253 ? -13.794 -11.849 14.541 1.00 97.38 253 GLY A CA 1
ATOM 1898 C C . GLY A 1 253 ? -13.391 -10.578 15.274 1.00 97.38 253 GLY A C 1
ATOM 1899 O O . GLY A 1 253 ? -13.950 -10.314 16.339 1.00 97.38 253 GLY A O 1
ATOM 1900 N N . ALA A 1 254 ? -12.498 -9.772 14.695 1.00 97.88 254 ALA A N 1
ATOM 1901 C CA . ALA A 1 254 ? -12.045 -8.511 15.282 1.00 97.88 254 ALA A CA 1
ATOM 1902 C C . ALA A 1 254 ? -13.183 -7.485 15.436 1.00 97.88 254 ALA A C 1
ATOM 1904 O O . ALA A 1 254 ? -13.203 -6.723 16.399 1.00 97.88 254 ALA A O 1
ATOM 1905 N N . VAL A 1 255 ? -14.163 -7.490 14.524 1.00 98.19 255 VAL A N 1
ATOM 1906 C CA . VAL A 1 255 ? -15.295 -6.542 14.549 1.00 98.19 255 VAL A CA 1
ATOM 1907 C C . VAL A 1 255 ? -16.585 -7.101 15.162 1.00 98.19 255 VAL A C 1
ATOM 1909 O O . VAL A 1 255 ? -17.599 -6.402 15.199 1.00 98.19 255 VAL A O 1
ATOM 1912 N N . ARG A 1 256 ? -16.578 -8.353 15.635 1.00 97.50 256 ARG A N 1
ATOM 1913 C CA . ARG A 1 256 ? -17.779 -9.074 16.101 1.00 97.50 256 ARG A CA 1
ATOM 1914 C C . ARG A 1 256 ? -18.519 -8.355 17.232 1.00 97.50 256 ARG A C 1
ATOM 1916 O O . ARG A 1 256 ? -19.747 -8.305 17.223 1.00 97.50 256 ARG A O 1
ATOM 1923 N N . ASP A 1 257 ? -17.766 -7.808 18.182 1.00 96.69 257 ASP A N 1
ATOM 1924 C CA . ASP A 1 257 ? -18.292 -7.251 19.434 1.00 96.69 257 ASP A CA 1
ATOM 1925 C C . ASP A 1 257 ? -18.475 -5.715 19.365 1.00 96.69 257 ASP A C 1
ATOM 1927 O O . ASP A 1 257 ? -18.658 -5.040 20.382 1.00 96.69 257 ASP A O 1
ATOM 1931 N N . LEU A 1 258 ? -18.430 -5.133 18.160 1.00 98.06 258 LEU A N 1
ATOM 1932 C CA . LEU A 1 258 ? -18.636 -3.700 17.954 1.00 98.06 258 LEU A CA 1
ATOM 1933 C C . LEU A 1 258 ? -20.126 -3.325 18.010 1.00 98.06 258 LEU A C 1
ATOM 1935 O O . LEU A 1 258 ? -21.006 -4.043 17.531 1.00 98.06 258 LEU A O 1
ATOM 1939 N N . HIS A 1 259 ? -20.423 -2.151 18.563 1.00 98.31 259 HIS A N 1
ATOM 1940 C CA . HIS A 1 259 ? -21.749 -1.549 18.470 1.00 98.31 259 HIS A CA 1
ATOM 1941 C C . HIS A 1 259 ? -22.073 -1.181 17.003 1.00 98.31 259 HIS A C 1
ATOM 1943 O O . HIS A 1 259 ? -21.170 -0.756 16.281 1.00 98.31 259 HIS A O 1
ATOM 1949 N N . PRO A 1 260 ? -23.338 -1.285 16.538 1.00 97.56 260 PRO A N 1
ATOM 1950 C CA . PRO A 1 260 ? -23.718 -0.897 15.171 1.00 97.56 260 PRO A CA 1
ATOM 1951 C C . PRO A 1 260 ? -23.309 0.532 14.787 1.00 97.56 260 PRO A C 1
ATOM 1953 O O . PRO A 1 260 ? -22.919 0.770 13.649 1.00 97.56 260 PRO A O 1
ATOM 1956 N N . ASP A 1 261 ? -23.326 1.435 15.767 1.00 96.62 261 ASP A N 1
ATOM 1957 C CA . ASP A 1 261 ? -22.933 2.844 15.632 1.00 96.62 261 ASP A CA 1
ATOM 1958 C C . ASP A 1 261 ? -21.552 3.142 16.242 1.00 96.62 261 ASP A C 1
ATOM 1960 O O . ASP A 1 261 ? -21.312 4.252 16.708 1.00 96.62 261 ASP A O 1
ATOM 1964 N N . VAL A 1 262 ? -20.660 2.146 16.328 1.00 98.50 262 VAL A N 1
ATOM 1965 C CA . VAL A 1 262 ? -19.299 2.355 16.850 1.00 98.50 262 VAL A CA 1
ATOM 1966 C C . VAL A 1 262 ? -18.596 3.488 16.098 1.00 98.50 262 VAL A C 1
ATOM 1968 O O . VAL A 1 262 ? -18.665 3.559 14.870 1.00 98.50 262 VAL A O 1
ATOM 1971 N N . GLU A 1 263 ? -17.886 4.346 16.823 1.00 98.12 263 GLU A N 1
ATOM 1972 C CA . GLU A 1 263 ? -16.960 5.313 16.232 1.00 98.12 263 GLU A CA 1
ATOM 1973 C C . GLU A 1 263 ? -15.516 4.861 16.472 1.00 98.12 263 GLU A C 1
ATOM 1975 O O . GLU A 1 263 ? -15.120 4.582 17.600 1.00 98.12 263 GLU A O 1
ATOM 1980 N N . TRP A 1 264 ? -14.731 4.767 15.405 1.00 98.12 264 TRP A N 1
ATOM 1981 C CA . TRP A 1 264 ? -13.339 4.328 15.433 1.00 98.12 264 TRP A CA 1
ATOM 1982 C C . TRP A 1 264 ? -12.478 5.419 14.814 1.00 98.12 264 TRP A C 1
ATOM 1984 O O . TRP A 1 264 ? -12.680 5.777 13.653 1.00 98.12 264 TRP A O 1
ATOM 1994 N N . ILE A 1 265 ? -11.569 5.990 15.595 1.00 96.31 265 ILE A N 1
ATOM 1995 C CA . ILE A 1 265 ? -10.808 7.176 15.211 1.00 96.31 265 ILE A CA 1
ATOM 1996 C C . ILE A 1 265 ? -9.322 6.857 15.279 1.00 96.31 265 ILE A C 1
ATOM 1998 O O . ILE A 1 265 ? -8.777 6.553 16.338 1.00 96.31 265 ILE A O 1
ATOM 2002 N N . GLU A 1 266 ? -8.682 6.969 14.128 1.00 92.69 266 GLU A N 1
ATOM 2003 C CA . GLU A 1 266 ? -7.253 6.760 13.933 1.00 92.69 266 GLU A CA 1
ATOM 2004 C C . GLU A 1 266 ? -6.576 8.105 13.649 1.00 92.69 266 GLU A C 1
ATOM 2006 O O . GLU A 1 266 ? -7.215 8.967 13.036 1.00 92.69 266 GLU A O 1
ATOM 2011 N N . PRO A 1 267 ? -5.308 8.308 14.048 1.00 84.12 267 PRO A N 1
ATOM 2012 C CA . PRO A 1 267 ? -4.545 9.491 13.665 1.00 84.12 267 PRO A CA 1
ATOM 2013 C C . PRO A 1 267 ? -4.569 9.715 12.145 1.00 84.12 267 PRO A C 1
ATOM 2015 O O . PRO A 1 267 ? -4.395 8.771 11.374 1.00 84.12 267 PRO A O 1
ATOM 2018 N N . ASP A 1 268 ? -4.780 10.956 11.699 1.00 79.19 268 ASP A N 1
ATOM 2019 C CA . ASP A 1 268 ? -4.887 11.293 10.268 1.00 79.19 268 ASP A CA 1
ATOM 2020 C C . ASP A 1 268 ? -3.577 11.018 9.504 1.00 79.19 268 ASP A C 1
ATOM 2022 O O . ASP A 1 268 ? -3.580 10.807 8.291 1.00 79.19 268 ASP A O 1
ATOM 2026 N N . GLU A 1 269 ? -2.445 11.018 10.208 1.00 78.00 269 GLU A N 1
ATOM 2027 C CA . GLU A 1 269 ? -1.129 10.683 9.672 1.00 78.00 269 GLU A CA 1
ATOM 2028 C C . GLU A 1 269 ? -0.945 9.189 9.369 1.00 78.00 269 GLU A C 1
ATOM 2030 O O . GLU A 1 269 ? -0.018 8.822 8.638 1.00 78.00 269 GLU A O 1
ATOM 2035 N N . PHE A 1 270 ? -1.799 8.315 9.911 1.00 74.81 270 PHE A N 1
ATOM 2036 C CA . PHE A 1 270 ? -1.722 6.885 9.636 1.00 74.81 270 PHE A CA 1
ATOM 2037 C C . PHE A 1 270 ? -2.291 6.565 8.247 1.00 74.81 270 PHE A C 1
ATOM 2039 O O . PHE A 1 270 ? -3.229 7.217 7.777 1.00 74.81 270 PHE A O 1
ATOM 2046 N N . PRO A 1 271 ? -1.759 5.542 7.550 1.00 70.94 271 PRO A N 1
ATOM 2047 C CA . PRO A 1 271 ? -2.359 5.070 6.309 1.00 70.94 271 PRO A CA 1
ATOM 2048 C C . PRO A 1 271 ? -3.830 4.694 6.523 1.00 70.94 271 PRO A C 1
ATOM 2050 O O . PRO A 1 271 ? -4.144 3.859 7.364 1.00 70.94 271 PRO A O 1
ATOM 2053 N N . ASN A 1 272 ? -4.729 5.295 5.738 1.00 78.75 272 ASN A N 1
ATOM 2054 C CA . ASN A 1 272 ? -6.184 5.137 5.885 1.00 78.75 272 ASN A CA 1
ATOM 2055 C C . ASN A 1 272 ? -6.735 5.578 7.259 1.00 78.75 272 ASN A C 1
ATOM 2057 O O . ASN A 1 272 ? -7.803 5.113 7.667 1.00 78.75 272 ASN A O 1
ATOM 2061 N N . GLY A 1 273 ? -6.016 6.467 7.952 1.00 83.88 273 GLY A N 1
ATOM 2062 C CA . GLY A 1 273 ? -6.424 7.068 9.214 1.00 83.88 273 GLY A CA 1
ATOM 2063 C C . GLY A 1 273 ? -7.684 7.931 9.108 1.00 83.88 273 GLY A C 1
ATOM 2064 O O . GLY A 1 273 ? -8.303 8.062 8.046 1.00 83.88 273 GLY A O 1
ATOM 2065 N N . GLY A 1 274 ? -8.081 8.514 10.235 1.00 88.81 274 GLY A N 1
ATOM 2066 C CA . GLY A 1 274 ? -9.310 9.285 10.369 1.00 88.81 274 GLY A CA 1
ATOM 2067 C C . GLY A 1 274 ? -10.466 8.483 10.972 1.00 88.81 274 GLY A C 1
ATOM 2068 O O . GLY A 1 274 ? -10.284 7.483 11.667 1.00 88.81 274 GLY A O 1
ATOM 2069 N N . ARG A 1 275 ? -11.690 8.972 10.750 1.00 94.81 275 ARG A N 1
ATOM 2070 C CA . ARG A 1 275 ? -12.908 8.500 11.428 1.00 94.81 275 ARG A CA 1
ATOM 2071 C C . ARG A 1 275 ? -13.677 7.462 10.604 1.00 94.81 275 ARG A C 1
ATOM 2073 O O . ARG A 1 275 ? -14.150 7.756 9.507 1.00 94.81 275 ARG A O 1
ATOM 2080 N N . HIS A 1 276 ? -13.934 6.306 11.210 1.00 95.00 276 HIS A N 1
ATOM 2081 C CA . HIS A 1 276 ? -14.712 5.193 10.660 1.00 95.00 276 HIS A CA 1
ATOM 2082 C C . HIS A 1 276 ? -15.941 4.925 11.536 1.00 95.00 276 HIS A C 1
ATOM 2084 O O . HIS A 1 276 ? -15.823 4.809 12.754 1.00 95.00 276 HIS A O 1
ATOM 2090 N N . VAL A 1 277 ? -17.131 4.841 10.931 1.00 97.00 277 VAL A N 1
ATOM 2091 C CA . VAL A 1 277 ? -18.398 4.666 11.665 1.00 97.00 277 VAL A CA 1
ATOM 2092 C C . VAL A 1 277 ? -19.067 3.349 11.287 1.00 97.00 277 VAL A C 1
ATOM 2094 O O . VAL A 1 277 ? -19.325 3.083 10.110 1.00 97.00 277 VAL A O 1
ATOM 2097 N N . GLY A 1 278 ? -19.372 2.551 12.305 1.00 97.00 278 GLY A N 1
ATOM 2098 C CA . GLY A 1 278 ? -20.045 1.264 12.202 1.00 97.00 278 GLY A CA 1
ATOM 2099 C C . GLY A 1 278 ? -19.115 0.091 11.840 1.00 97.00 278 GLY A C 1
ATOM 2100 O O . GLY A 1 278 ? -18.062 0.288 11.222 1.00 97.00 278 GLY A O 1
ATOM 2101 N N . PRO A 1 279 ? -19.505 -1.162 12.162 1.00 97.44 279 PRO A N 1
ATOM 2102 C CA . PRO A 1 279 ? -18.628 -2.330 12.031 1.00 97.44 279 PRO A CA 1
ATOM 2103 C C . PRO A 1 279 ? -18.098 -2.567 10.614 1.00 97.44 279 PRO A C 1
ATOM 2105 O O . PRO A 1 279 ? -16.959 -2.983 10.441 1.00 97.44 279 PRO A O 1
ATOM 2108 N N . ALA A 1 280 ? -18.891 -2.262 9.583 1.00 88.38 280 ALA A N 1
ATOM 2109 C CA . ALA A 1 280 ? -18.476 -2.439 8.192 1.00 88.38 280 ALA A CA 1
ATOM 2110 C C . ALA A 1 280 ? -17.385 -1.443 7.756 1.00 88.38 280 ALA A C 1
ATOM 2112 O O . ALA A 1 280 ? -16.531 -1.785 6.938 1.00 88.38 280 ALA A O 1
ATOM 2113 N N . ALA A 1 281 ? -17.398 -0.208 8.271 1.00 88.19 281 ALA A N 1
ATOM 2114 C CA . ALA A 1 281 ? -16.331 0.752 7.994 1.00 88.19 281 ALA A CA 1
ATOM 2115 C C . ALA A 1 281 ? -15.041 0.338 8.707 1.00 88.19 281 ALA A C 1
ATOM 2117 O O . ALA A 1 281 ? -13.995 0.277 8.065 1.00 88.19 281 ALA A O 1
ATOM 2118 N N . VAL A 1 282 ? -15.150 -0.051 9.982 1.00 97.81 282 VAL A N 1
ATOM 2119 C CA . VAL A 1 282 ? -14.022 -0.555 10.777 1.00 97.81 282 VAL A CA 1
ATOM 2120 C C . VAL A 1 282 ? -13.415 -1.807 10.145 1.00 97.81 282 VAL A C 1
ATOM 2122 O O . VAL A 1 282 ? -12.207 -1.872 9.975 1.00 97.81 282 VAL A O 1
ATOM 2125 N N . ALA A 1 283 ? -14.229 -2.767 9.696 1.00 93.62 283 ALA A N 1
ATOM 2126 C CA . ALA A 1 283 ? -13.740 -3.977 9.036 1.00 93.62 283 ALA A CA 1
ATOM 2127 C C . ALA A 1 283 ? -12.941 -3.671 7.762 1.00 93.62 283 ALA A C 1
ATOM 2129 O O . ALA A 1 283 ? -11.901 -4.277 7.530 1.00 93.62 283 ALA A O 1
ATOM 2130 N N . ARG A 1 284 ? -13.395 -2.715 6.938 1.00 87.62 284 ARG A N 1
ATOM 2131 C CA . ARG A 1 284 ? -12.649 -2.298 5.739 1.00 87.62 284 ARG A CA 1
ATOM 2132 C C . ARG A 1 284 ? -11.315 -1.654 6.097 1.00 87.62 284 ARG A C 1
ATOM 2134 O O . ARG A 1 284 ? -10.324 -1.946 5.435 1.00 87.62 284 ARG A O 1
ATOM 2141 N N . TYR A 1 285 ? -11.297 -0.804 7.122 1.00 92.56 285 TYR A N 1
ATOM 2142 C CA . TYR A 1 285 ? -10.067 -0.198 7.622 1.00 92.56 285 TYR A CA 1
ATOM 2143 C C . TYR A 1 285 ? -9.096 -1.261 8.153 1.00 92.56 285 TYR A C 1
ATOM 2145 O O . TYR A 1 285 ? -7.954 -1.312 7.708 1.00 92.56 285 TYR A O 1
ATOM 2153 N N . LEU A 1 286 ? -9.561 -2.160 9.026 1.00 94.06 286 LEU A N 1
ATOM 2154 C CA . LEU A 1 286 ? -8.735 -3.229 9.585 1.00 94.06 286 LEU A CA 1
ATOM 2155 C C . LEU A 1 286 ? -8.231 -4.181 8.498 1.00 94.06 286 LEU A C 1
ATOM 2157 O O . LEU A 1 286 ? -7.059 -4.528 8.515 1.00 94.06 286 LEU A O 1
ATOM 2161 N N . GLN A 1 287 ? -9.055 -4.547 7.513 1.00 88.81 287 GLN A N 1
ATOM 2162 C CA . GLN A 1 287 ? -8.593 -5.351 6.378 1.00 88.81 287 GLN A CA 1
ATOM 2163 C C . GLN A 1 287 ? -7.490 -4.629 5.599 1.00 88.81 287 GLN A C 1
ATOM 2165 O O . GLN A 1 287 ? -6.453 -5.221 5.336 1.00 88.81 287 GLN A O 1
ATOM 2170 N N . ALA A 1 288 ? -7.680 -3.348 5.265 1.00 80.25 288 ALA A N 1
ATOM 2171 C CA . ALA A 1 288 ? -6.667 -2.568 4.555 1.00 80.25 288 ALA A CA 1
ATOM 2172 C C . ALA A 1 288 ? -5.375 -2.397 5.373 1.00 80.25 288 ALA A C 1
ATOM 2174 O O . ALA A 1 288 ? -4.289 -2.415 4.800 1.00 80.25 288 ALA A O 1
ATOM 2175 N N . SER A 1 289 ? -5.493 -2.244 6.695 1.00 88.25 289 SER A N 1
ATOM 2176 C CA . SER A 1 289 ? -4.355 -2.197 7.614 1.00 88.25 289 SER A CA 1
ATOM 2177 C C . SER A 1 289 ? -3.622 -3.536 7.634 1.00 88.25 289 SER A C 1
ATOM 2179 O O . SER A 1 289 ? -2.422 -3.561 7.395 1.00 88.25 289 SER A O 1
ATOM 2181 N N . TYR A 1 290 ? -4.338 -4.650 7.821 1.00 87.06 290 TYR A N 1
ATOM 2182 C CA . TYR A 1 290 ? -3.774 -6.002 7.834 1.00 87.06 290 TYR A CA 1
ATOM 2183 C C . TYR A 1 290 ? -3.101 -6.360 6.508 1.00 87.06 290 TYR A C 1
ATOM 2185 O O . TYR A 1 290 ? -1.991 -6.882 6.503 1.00 87.06 290 TYR A O 1
ATOM 2193 N N . ASP A 1 291 ? -3.737 -6.024 5.385 1.00 82.88 291 ASP A N 1
ATOM 2194 C CA . ASP A 1 291 ? -3.201 -6.265 4.048 1.00 82.88 291 ASP A CA 1
ATOM 2195 C C . ASP A 1 291 ? -1.896 -5.493 3.800 1.00 82.88 291 ASP A C 1
ATOM 2197 O O . ASP A 1 291 ? -1.118 -5.908 2.944 1.00 82.88 291 ASP A O 1
ATOM 2201 N N . ASP A 1 292 ? -1.617 -4.403 4.531 1.00 83.19 292 ASP A N 1
ATOM 2202 C CA . ASP A 1 292 ? -0.324 -3.704 4.473 1.00 83.19 292 ASP A CA 1
ATOM 2203 C C . ASP A 1 292 ? 0.794 -4.483 5.183 1.00 83.19 292 ASP A C 1
ATOM 2205 O O . ASP A 1 292 ? 1.957 -4.136 5.012 1.00 83.19 292 ASP A O 1
ATOM 2209 N N . TRP A 1 293 ? 0.503 -5.556 5.923 1.00 83.62 293 TRP A N 1
ATOM 2210 C CA . TRP A 1 293 ? 1.510 -6.386 6.584 1.00 83.62 293 TRP A CA 1
ATOM 2211 C C . TRP A 1 293 ? 1.848 -7.643 5.778 1.00 83.62 293 TRP A C 1
ATOM 2213 O O . TRP A 1 293 ? 0.985 -8.346 5.260 1.00 83.62 293 TRP A O 1
ATOM 2223 N N . LEU A 1 294 ? 3.141 -7.952 5.685 1.00 77.00 294 LEU A N 1
ATOM 2224 C CA . LEU A 1 294 ? 3.632 -9.280 5.302 1.00 77.00 294 LEU A CA 1
ATOM 2225 C C . LEU A 1 294 ? 3.796 -10.182 6.519 1.00 77.00 294 LEU A C 1
ATOM 2227 O O . LEU A 1 294 ? 3.599 -11.390 6.427 1.00 77.00 294 LEU A O 1
ATOM 2231 N N . GLU A 1 295 ? 4.191 -9.586 7.636 1.00 81.94 295 GLU A N 1
ATOM 2232 C CA . GLU A 1 295 ? 4.301 -10.235 8.927 1.00 81.94 295 GLU A CA 1
ATOM 2233 C C . GLU A 1 295 ? 3.929 -9.219 9.995 1.00 81.94 295 GLU A C 1
ATOM 2235 O O . GLU A 1 295 ? 4.523 -8.146 10.053 1.00 81.94 295 GLU A O 1
ATOM 2240 N N . LEU A 1 296 ? 2.940 -9.557 10.814 1.00 90.19 296 LEU A N 1
ATOM 2241 C CA . LEU A 1 296 ? 2.396 -8.695 11.850 1.00 90.19 296 LEU A CA 1
ATOM 2242 C C . LEU A 1 296 ? 2.499 -9.413 13.191 1.00 90.19 296 LEU A C 1
ATOM 2244 O O . LEU A 1 296 ? 1.892 -10.465 13.380 1.00 90.19 296 LEU A O 1
ATOM 2248 N N . HIS A 1 297 ? 3.191 -8.788 14.134 1.00 91.75 297 HIS A N 1
ATOM 2249 C CA . HIS A 1 297 ? 3.170 -9.142 15.546 1.00 91.75 297 HIS A CA 1
ATOM 2250 C C . HIS A 1 297 ? 2.610 -7.972 16.344 1.00 91.75 297 HIS A C 1
ATOM 2252 O O . HIS A 1 297 ? 2.899 -6.805 16.069 1.00 91.75 297 HIS A O 1
ATOM 2258 N N . SER A 1 298 ? 1.806 -8.280 17.355 1.00 92.62 298 SER A N 1
ATOM 2259 C CA . SER A 1 298 ? 1.297 -7.284 18.290 1.00 92.62 298 SER A CA 1
ATOM 2260 C C . SER A 1 298 ? 1.352 -7.833 19.704 1.00 92.62 298 SER A C 1
ATOM 2262 O O . SER A 1 298 ? 0.882 -8.939 19.966 1.00 92.62 298 SER A O 1
ATOM 2264 N N . GLU A 1 299 ? 1.906 -7.038 20.613 1.00 93.94 299 GLU A N 1
ATOM 2265 C CA . GLU A 1 299 ? 2.050 -7.365 22.031 1.00 93.94 299 GLU A CA 1
ATOM 2266 C C . GLU A 1 299 ? 1.190 -6.399 22.867 1.00 93.94 299 GLU A C 1
ATOM 2268 O O . GLU A 1 299 ? 1.707 -5.411 23.400 1.00 93.94 299 GLU A O 1
ATOM 2273 N N . PRO A 1 300 ? -0.141 -6.602 22.941 1.00 96.19 300 PRO A N 1
ATOM 2274 C CA . PRO A 1 300 ? -1.026 -5.691 23.653 1.00 96.19 300 PRO A CA 1
ATOM 2275 C C . PRO A 1 300 ? -1.006 -5.916 25.165 1.00 96.19 300 PRO A C 1
ATOM 2277 O O . PRO A 1 300 ? -1.191 -7.027 25.658 1.00 96.19 300 PRO A O 1
ATOM 2280 N N . THR A 1 301 ? -0.879 -4.821 25.912 1.00 94.31 301 THR A N 1
ATOM 2281 C CA . THR A 1 301 ? -1.164 -4.758 27.347 1.00 94.31 301 THR A CA 1
ATOM 2282 C C . THR A 1 301 ? -2.387 -3.879 27.568 1.00 94.31 301 THR A C 1
ATOM 2284 O O . THR A 1 301 ? -2.371 -2.689 27.256 1.00 94.31 301 THR A O 1
ATOM 2287 N N . ALA A 1 302 ? -3.450 -4.454 28.125 1.00 94.56 302 ALA A N 1
ATOM 2288 C CA . ALA A 1 302 ? -4.714 -3.767 28.356 1.00 94.56 302 ALA A CA 1
ATOM 2289 C C . ALA A 1 302 ? -4.929 -3.473 29.847 1.00 94.56 302 ALA A C 1
ATOM 2291 O O . ALA A 1 302 ? -4.726 -4.331 30.704 1.00 94.56 302 ALA A O 1
ATOM 2292 N N . THR A 1 303 ? -5.378 -2.259 30.161 1.00 92.88 303 THR A N 1
ATOM 2293 C CA . THR A 1 303 ? -5.698 -1.831 31.529 1.00 92.88 303 THR A CA 1
ATOM 2294 C C . THR A 1 303 ? -7.037 -1.107 31.578 1.00 92.88 303 THR A C 1
ATOM 2296 O O . THR A 1 303 ? -7.355 -0.285 30.719 1.00 92.88 303 THR A O 1
ATOM 2299 N N . ARG A 1 304 ? -7.840 -1.387 32.607 1.00 89.44 304 ARG A N 1
ATOM 2300 C CA . ARG A 1 304 ? -9.083 -0.651 32.866 1.00 89.44 304 ARG A CA 1
ATOM 2301 C C . ARG A 1 304 ? -8.751 0.667 33.570 1.00 89.44 304 ARG A C 1
ATOM 2303 O O . ARG A 1 304 ? -8.115 0.654 34.621 1.00 89.44 304 ARG A O 1
ATOM 2310 N N . ARG A 1 305 ? -9.226 1.793 33.033 1.00 87.62 305 ARG A N 1
ATOM 2311 C CA . ARG A 1 305 ? -9.157 3.119 33.671 1.00 87.62 305 ARG A CA 1
ATOM 2312 C C . ARG A 1 305 ? -10.546 3.749 33.676 1.00 87.62 305 ARG A C 1
ATOM 2314 O O . ARG A 1 305 ? -11.030 4.245 32.660 1.00 87.62 305 ARG A O 1
ATOM 2321 N N . GLY A 1 306 ? -11.227 3.663 34.820 1.00 84.25 306 GLY A N 1
ATOM 2322 C CA . GLY A 1 306 ? -12.628 4.071 34.943 1.00 84.25 306 GLY A CA 1
ATOM 2323 C C . GLY A 1 306 ? -13.527 3.345 33.932 1.00 84.25 306 GLY A C 1
ATOM 2324 O O . GLY A 1 306 ? -13.539 2.115 33.851 1.00 84.25 306 GLY A O 1
ATOM 2325 N N . GLY A 1 307 ? -14.272 4.113 33.136 1.00 83.88 307 GLY A N 1
ATOM 2326 C CA . GLY A 1 307 ? -15.157 3.590 32.087 1.00 83.88 307 GLY A CA 1
ATOM 2327 C C . GLY A 1 307 ? -14.459 3.165 30.788 1.00 83.88 307 GLY A C 1
ATOM 2328 O O . GLY A 1 307 ? -15.149 2.809 29.838 1.00 83.88 307 GLY A O 1
ATOM 2329 N N . ARG A 1 308 ? -13.124 3.224 30.718 1.00 92.31 308 ARG A N 1
ATOM 2330 C CA . ARG A 1 308 ? -12.345 2.971 29.498 1.00 92.31 308 ARG A CA 1
ATOM 2331 C C . ARG A 1 308 ? -11.406 1.781 29.667 1.00 92.31 308 ARG A C 1
ATOM 2333 O O . ARG A 1 308 ? -10.961 1.478 30.777 1.00 92.31 308 ARG A O 1
ATOM 2340 N N . VAL A 1 309 ? -11.077 1.137 28.554 1.00 96.19 309 VAL A N 1
ATOM 2341 C CA . VAL A 1 309 ? -9.977 0.175 28.451 1.00 96.19 309 VAL A CA 1
ATOM 2342 C C . VAL A 1 309 ? -8.881 0.837 27.630 1.00 96.19 309 VAL A C 1
ATOM 2344 O O . VAL A 1 309 ? -9.113 1.220 26.489 1.00 96.19 309 VAL A O 1
ATOM 2347 N N . VAL A 1 310 ? -7.708 1.012 28.227 1.00 96.81 310 VAL A N 1
ATOM 2348 C CA . VAL A 1 310 ? -6.525 1.552 27.557 1.00 96.81 310 VAL A CA 1
ATOM 2349 C C . VAL A 1 310 ? -5.624 0.387 27.197 1.00 96.81 310 VAL A C 1
ATOM 2351 O O . VAL A 1 310 ? -5.190 -0.352 28.085 1.00 96.81 310 VAL A O 1
ATOM 2354 N N . VAL A 1 311 ? -5.347 0.234 25.911 1.00 97.62 311 VAL A N 1
ATOM 2355 C CA . VAL A 1 311 ? -4.392 -0.731 25.382 1.00 97.62 311 VAL A CA 1
ATOM 2356 C C . VAL A 1 311 ? -3.139 0.021 24.985 1.00 97.62 311 VAL A C 1
ATOM 2358 O O . VAL A 1 311 ? -3.215 0.996 24.253 1.00 97.62 311 VAL A O 1
ATOM 2361 N N . VAL A 1 312 ? -1.987 -0.425 25.468 1.00 96.06 312 VAL A N 1
ATOM 2362 C CA . VAL A 1 312 ? -0.690 -0.043 24.909 1.00 96.06 312 VAL A CA 1
ATOM 2363 C C . VAL A 1 312 ? -0.153 -1.279 24.228 1.00 96.06 312 VAL A C 1
ATOM 2365 O O . VAL A 1 312 ? -0.074 -2.335 24.858 1.00 96.06 312 VAL A O 1
ATOM 2368 N N . HIS A 1 313 ? 0.190 -1.173 22.953 1.00 95.62 313 HIS A N 1
ATOM 2369 C CA . HIS A 1 313 ? 0.693 -2.318 22.215 1.00 95.62 313 HIS A CA 1
ATOM 2370 C C . HIS A 1 313 ? 1.887 -1.936 21.359 1.00 95.62 313 HIS A C 1
ATOM 2372 O O . HIS A 1 313 ? 1.891 -0.917 20.666 1.00 95.62 313 HIS A O 1
ATOM 2378 N N . ARG A 1 314 ? 2.919 -2.775 21.436 1.00 94.25 314 ARG A N 1
ATOM 2379 C CA . ARG A 1 314 ? 4.029 -2.737 20.495 1.00 94.25 314 ARG A CA 1
ATOM 2380 C C . ARG A 1 314 ? 3.616 -3.544 19.277 1.00 94.25 314 ARG A C 1
ATOM 2382 O O . ARG A 1 314 ? 3.368 -4.746 19.380 1.00 94.25 314 ARG A O 1
ATOM 2389 N N . VAL A 1 315 ? 3.514 -2.876 18.141 1.00 90.75 315 VAL A N 1
ATOM 2390 C CA . VAL A 1 315 ? 3.250 -3.498 16.850 1.00 90.75 315 VAL A CA 1
ATOM 2391 C C . VAL A 1 315 ? 4.559 -3.545 16.096 1.00 90.75 315 VAL A C 1
ATOM 2393 O O . VAL A 1 315 ? 5.183 -2.507 15.861 1.00 90.75 315 VAL A O 1
ATOM 2396 N N . HIS A 1 316 ? 4.977 -4.749 15.726 1.00 89.38 316 HIS A N 1
ATOM 2397 C CA . HIS A 1 316 ? 6.217 -4.928 15.002 1.00 89.38 316 HIS A CA 1
ATOM 2398 C C . HIS A 1 316 ? 6.119 -6.006 13.932 1.00 89.38 316 HIS A C 1
ATOM 2400 O O . HIS A 1 316 ? 5.301 -6.918 14.010 1.00 89.38 316 HIS A O 1
ATOM 2406 N N . GLY A 1 317 ? 6.955 -5.889 12.910 1.00 85.69 317 GLY A N 1
ATOM 2407 C CA . GLY A 1 317 ? 6.996 -6.838 11.811 1.00 85.69 317 GLY A CA 1
ATOM 2408 C C . GLY A 1 317 ? 7.374 -6.173 10.499 1.00 85.69 317 GLY A C 1
ATOM 2409 O O . GLY A 1 317 ? 7.979 -5.099 10.470 1.00 85.69 317 GLY A O 1
ATOM 2410 N N . VAL A 1 318 ? 7.018 -6.831 9.403 1.00 77.44 318 VAL A N 1
ATOM 2411 C CA . VAL A 1 318 ? 7.366 -6.403 8.050 1.00 77.44 318 VAL A CA 1
ATOM 2412 C C . VAL A 1 318 ? 6.095 -6.003 7.333 1.00 77.44 318 VAL A C 1
ATOM 2414 O O . VAL A 1 318 ? 5.178 -6.808 7.183 1.00 77.44 318 VAL A O 1
ATOM 2417 N N . VAL A 1 319 ? 6.047 -4.768 6.854 1.00 80.06 319 VAL A N 1
ATOM 2418 C CA . VAL A 1 319 ? 4.956 -4.284 5.999 1.00 80.06 319 VAL A CA 1
ATOM 2419 C C . VAL A 1 319 ? 5.229 -4.590 4.518 1.00 80.06 319 VAL A C 1
ATOM 2421 O O . VAL A 1 319 ? 6.328 -4.997 4.152 1.00 80.06 319 VAL A O 1
ATOM 2424 N N . GLN A 1 320 ? 4.243 -4.442 3.631 1.00 63.84 320 GLN A N 1
ATOM 2425 C CA . GLN A 1 320 ? 4.334 -4.786 2.203 1.00 63.84 320 GLN A CA 1
ATOM 2426 C C . GLN A 1 320 ? 5.419 -4.010 1.460 1.00 63.84 320 GLN A C 1
ATOM 2428 O O . GLN A 1 320 ? 5.925 -4.474 0.438 1.00 63.84 320 GLN A O 1
ATOM 2433 N N . ASP A 1 321 ? 5.782 -2.837 1.974 1.00 62.69 321 ASP A N 1
ATOM 2434 C CA . ASP A 1 321 ? 6.892 -2.034 1.472 1.00 62.69 321 ASP A CA 1
ATOM 2435 C C . ASP A 1 321 ? 8.261 -2.444 2.002 1.00 62.69 321 ASP A C 1
ATOM 2437 O O . ASP A 1 321 ? 9.269 -1.884 1.569 1.00 62.69 321 ASP A O 1
ATOM 2441 N N . LEU A 1 322 ? 8.260 -3.442 2.889 1.00 53.75 322 LEU A N 1
ATOM 2442 C CA . LEU A 1 322 ? 9.410 -4.153 3.414 1.00 53.75 322 LEU A CA 1
ATOM 2443 C C . LEU A 1 322 ? 10.223 -3.357 4.407 1.00 53.75 322 LEU A C 1
ATOM 2445 O O . LEU A 1 322 ? 11.268 -3.821 4.847 1.00 53.75 322 LEU A O 1
ATOM 2449 N N . SER A 1 323 ? 9.747 -2.178 4.784 1.00 68.06 323 SER A N 1
ATOM 2450 C CA . SER A 1 323 ? 10.232 -1.545 5.989 1.00 68.06 323 SER A CA 1
ATOM 2451 C C . SER A 1 323 ? 9.873 -2.419 7.190 1.00 68.06 323 SER A C 1
ATOM 2453 O O . SER A 1 323 ? 8.804 -3.036 7.254 1.00 68.06 323 SER A O 1
ATOM 2455 N N . ILE A 1 324 ? 10.796 -2.479 8.147 1.00 73.62 324 ILE A N 1
ATOM 2456 C CA . ILE A 1 324 ? 10.460 -2.954 9.482 1.00 73.62 324 ILE A CA 1
ATOM 2457 C C . ILE A 1 324 ? 9.651 -1.841 10.118 1.00 73.62 324 ILE A C 1
ATOM 2459 O O . ILE A 1 324 ? 10.101 -0.692 10.188 1.00 73.62 324 ILE A O 1
ATOM 2463 N N . ARG A 1 325 ? 8.463 -2.188 10.586 1.00 80.69 325 ARG A N 1
ATOM 2464 C CA . ARG A 1 325 ? 7.724 -1.336 11.499 1.00 80.69 325 ARG A CA 1
ATOM 2465 C C . ARG A 1 325 ? 7.921 -1.905 12.888 1.00 80.69 325 ARG A C 1
ATOM 2467 O O . ARG A 1 325 ? 7.814 -3.109 13.070 1.00 80.69 325 ARG A O 1
ATOM 2474 N N . ASP A 1 326 ? 8.263 -1.040 13.825 1.00 89.69 326 ASP A N 1
ATOM 2475 C CA . ASP A 1 326 ? 8.383 -1.357 15.242 1.00 89.69 326 ASP A CA 1
ATOM 2476 C C . ASP A 1 326 ? 8.002 -0.089 15.996 1.00 89.69 326 ASP A C 1
ATOM 2478 O O . ASP A 1 326 ? 8.759 0.883 16.043 1.00 89.69 326 ASP A O 1
ATOM 2482 N N . VAL A 1 327 ? 6.752 -0.046 16.436 1.00 87.75 327 VAL A N 1
ATOM 2483 C CA . VAL A 1 327 ? 6.144 1.138 17.038 1.00 87.75 327 VAL A CA 1
ATOM 2484 C C . VAL A 1 327 ? 5.331 0.724 18.248 1.00 87.75 327 VAL A C 1
ATOM 2486 O O . VAL A 1 327 ? 4.699 -0.330 18.254 1.00 87.75 327 VAL A O 1
ATOM 2489 N N . THR A 1 328 ? 5.313 1.580 19.261 1.00 92.25 328 THR A N 1
ATOM 2490 C CA . THR A 1 328 ? 4.419 1.432 20.407 1.00 92.25 328 THR A CA 1
ATOM 2491 C C . THR A 1 328 ? 3.394 2.542 20.343 1.00 92.25 328 THR A C 1
ATOM 2493 O O . THR A 1 328 ? 3.759 3.713 20.402 1.00 92.25 328 THR A O 1
ATOM 2496 N N . VAL A 1 329 ? 2.126 2.166 20.237 1.00 93.25 329 VAL A N 1
ATOM 2497 C CA . VAL A 1 329 ? 0.990 3.094 20.185 1.00 93.25 329 VAL A CA 1
ATOM 2498 C C . VAL A 1 329 ? -0.004 2.740 21.288 1.00 93.25 329 VAL A C 1
ATOM 2500 O O . VAL A 1 329 ? 0.172 1.740 22.001 1.00 93.25 329 VAL A O 1
ATOM 2503 N N . ALA A 1 330 ? -1.018 3.580 21.479 1.00 95.94 330 ALA A N 1
ATOM 2504 C CA . ALA A 1 330 ? -2.059 3.322 22.459 1.00 95.94 330 ALA A CA 1
ATOM 2505 C C . ALA A 1 330 ? -3.460 3.528 21.895 1.00 95.94 330 ALA A C 1
ATOM 2507 O O . ALA A 1 330 ? -3.729 4.537 21.254 1.00 95.94 330 ALA A O 1
ATOM 2508 N N . ASP A 1 331 ? -4.364 2.625 22.255 1.00 97.50 331 ASP A N 1
ATOM 2509 C CA . ASP A 1 331 ? -5.754 2.625 21.821 1.00 97.50 331 ASP A CA 1
ATOM 2510 C C . ASP A 1 331 ? -6.671 2.690 23.041 1.00 97.50 331 ASP A C 1
ATOM 2512 O O . ASP A 1 331 ? -6.532 1.940 24.013 1.00 97.50 331 ASP A O 1
ATOM 2516 N N . VAL A 1 332 ? -7.627 3.614 23.013 1.00 97.81 332 VAL A N 1
ATOM 2517 C CA . VAL A 1 332 ? -8.553 3.859 24.117 1.00 97.81 332 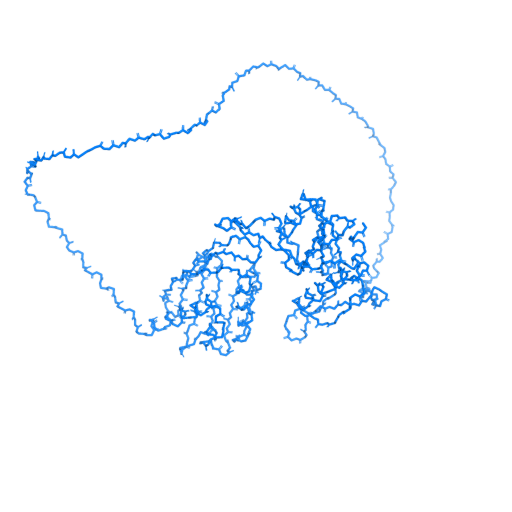VAL A CA 1
ATOM 2518 C C . VAL A 1 332 ? -9.957 3.454 23.703 1.00 97.81 332 VAL A C 1
ATOM 2520 O O . VAL A 1 332 ? -10.627 4.133 22.922 1.00 97.81 332 VAL A O 1
ATOM 2523 N N . PHE A 1 333 ? -10.431 2.366 24.297 1.00 97.94 333 PHE A N 1
ATOM 2524 C CA . PHE A 1 333 ? -11.750 1.804 24.061 1.00 97.94 333 PHE A CA 1
ATOM 2525 C C . PHE A 1 333 ? -12.748 2.275 25.116 1.00 97.94 333 PHE A C 1
ATOM 2527 O O . PHE A 1 333 ? -12.458 2.316 26.315 1.00 97.94 333 PHE A O 1
ATOM 2534 N N . THR A 1 334 ? -13.967 2.570 24.675 1.00 96.94 334 THR A N 1
ATOM 2535 C CA . THR A 1 334 ? -15.141 2.695 25.544 1.00 96.94 334 THR A CA 1
ATOM 2536 C C . THR A 1 334 ? -16.054 1.507 25.288 1.00 96.94 334 THR A C 1
ATOM 2538 O O . THR A 1 334 ? -16.484 1.280 24.153 1.00 96.94 334 THR A O 1
ATOM 2541 N N . VAL A 1 335 ? -16.352 0.758 26.349 1.00 94.75 335 VAL A N 1
ATOM 2542 C CA . VAL A 1 335 ? -17.220 -0.422 26.301 1.00 94.75 335 VAL A CA 1
ATOM 2543 C C . VAL A 1 335 ? -18.504 -0.122 27.062 1.00 94.75 335 VAL A C 1
ATOM 2545 O O . VAL A 1 335 ? -18.478 0.449 28.153 1.00 94.75 335 VAL A O 1
ATOM 2548 N N . ARG A 1 336 ? -19.639 -0.479 26.466 1.00 92.75 336 ARG A N 1
ATOM 2549 C CA . ARG A 1 336 ? -20.966 -0.313 27.053 1.00 92.75 336 ARG A CA 1
ATOM 2550 C C . ARG A 1 336 ? -21.803 -1.542 26.742 1.00 92.75 336 ARG A C 1
ATOM 2552 O O . ARG A 1 336 ? -21.863 -1.962 25.591 1.00 92.75 336 ARG A O 1
ATOM 2559 N N . ASP A 1 337 ? -22.431 -2.108 27.769 1.00 90.81 337 ASP A N 1
ATOM 2560 C CA . ASP A 1 337 ? -23.320 -3.270 27.647 1.00 90.81 337 ASP A CA 1
ATOM 2561 C C . ASP A 1 337 ? -22.671 -4.442 26.876 1.00 90.81 337 ASP A C 1
ATOM 2563 O O . ASP A 1 337 ? -23.301 -5.095 26.045 1.00 90.81 337 ASP A O 1
ATOM 2567 N N . GLY A 1 338 ? -21.373 -4.677 27.120 1.00 91.62 338 GLY A N 1
ATOM 2568 C CA . GLY A 1 338 ? -20.595 -5.734 26.466 1.00 91.62 338 GLY A CA 1
ATOM 2569 C C . GLY A 1 338 ? -20.289 -5.485 24.985 1.00 91.62 338 GLY A C 1
ATOM 2570 O O . GLY A 1 338 ? -20.021 -6.440 24.262 1.00 91.62 338 GLY A O 1
ATOM 2571 N N . ARG A 1 339 ? -20.352 -4.234 24.511 1.00 96.00 339 ARG A N 1
ATOM 2572 C CA . ARG A 1 339 ? -19.977 -3.845 23.143 1.00 96.00 339 ARG A CA 1
ATOM 2573 C C . ARG A 1 339 ? -19.028 -2.660 23.124 1.00 96.00 339 ARG A C 1
ATOM 2575 O O . ARG A 1 339 ? -19.166 -1.731 23.920 1.00 96.00 339 ARG A O 1
ATOM 2582 N N . ILE A 1 340 ? -18.104 -2.650 22.169 1.00 97.88 340 ILE A N 1
ATOM 2583 C CA . ILE A 1 340 ? -17.239 -1.490 21.923 1.00 97.88 340 ILE A CA 1
ATOM 2584 C C . ILE A 1 340 ? -18.062 -0.426 21.193 1.00 97.88 340 ILE A C 1
ATOM 2586 O O . ILE A 1 340 ? -18.537 -0.656 20.081 1.00 97.88 340 ILE A O 1
ATOM 2590 N N . VAL A 1 341 ? -18.232 0.738 21.820 1.00 98.12 341 VAL A N 1
ATOM 2591 C CA . VAL A 1 341 ? -18.976 1.875 21.247 1.00 98.12 341 VAL A CA 1
ATOM 2592 C C . VAL A 1 341 ? -18.059 2.965 20.697 1.00 98.12 341 VAL A C 1
ATOM 2594 O O . VAL A 1 341 ? -18.484 3.742 19.849 1.00 98.12 341 VAL A O 1
ATOM 2597 N N . HIS A 1 342 ? -16.807 3.020 21.155 1.00 98.31 342 HIS A N 1
ATOM 2598 C CA . HIS A 1 342 ? -15.824 3.994 20.689 1.00 98.31 342 HIS A CA 1
ATOM 2599 C C . HIS A 1 342 ? -14.398 3.449 20.826 1.00 98.31 342 HIS A C 1
ATOM 2601 O O . HIS A 1 342 ? -14.090 2.820 21.842 1.00 98.31 342 HIS A O 1
ATOM 2607 N N . MET A 1 343 ? -13.537 3.744 19.854 1.00 98.19 343 MET A N 1
ATOM 2608 C CA . MET A 1 343 ? -12.090 3.518 19.891 1.00 98.19 343 MET A CA 1
ATOM 2609 C C . MET A 1 343 ? -11.382 4.784 19.391 1.00 98.19 343 MET A C 1
ATOM 2611 O O . MET A 1 343 ? -11.754 5.314 18.346 1.00 98.19 343 MET A O 1
ATOM 2615 N N . GLN A 1 344 ? -10.384 5.267 20.133 1.00 97.94 344 GLN A N 1
ATOM 2616 C CA . GLN A 1 344 ? -9.459 6.311 19.683 1.00 97.94 344 GLN A CA 1
ATOM 2617 C C . GLN A 1 344 ? -8.017 5.831 19.821 1.00 97.94 344 GLN A C 1
ATOM 2619 O O . GLN A 1 344 ? -7.589 5.524 20.936 1.00 97.94 344 GLN A O 1
ATOM 2624 N N . ALA A 1 345 ? -7.276 5.848 18.719 1.00 95.06 345 ALA A N 1
ATOM 2625 C CA . ALA A 1 345 ? -5.853 5.555 18.695 1.00 95.06 345 ALA A CA 1
ATOM 2626 C C . ALA A 1 345 ? -5.007 6.822 18.901 1.00 95.06 345 ALA A C 1
ATOM 2628 O O . ALA A 1 345 ? -5.410 7.942 18.557 1.00 95.06 345 ALA A O 1
ATOM 2629 N N . TYR A 1 346 ? -3.821 6.620 19.468 1.00 91.75 346 TYR A N 1
ATOM 2630 C CA . TYR A 1 346 ? -2.812 7.625 19.779 1.00 91.75 346 TYR A CA 1
ATOM 2631 C C . TYR A 1 346 ? -1.445 7.116 19.321 1.00 91.75 346 TYR A C 1
ATOM 2633 O O . TYR A 1 346 ? -0.961 6.095 19.810 1.00 91.75 346 TYR A O 1
ATOM 2641 N N . ALA A 1 347 ? -0.793 7.862 18.424 1.00 84.75 347 ALA A N 1
ATOM 2642 C CA . ALA A 1 347 ? 0.536 7.516 17.918 1.00 84.75 347 ALA A CA 1
ATOM 2643 C C . ALA A 1 347 ? 1.623 7.510 19.010 1.00 84.75 347 ALA A C 1
ATOM 2645 O O . ALA A 1 347 ? 2.607 6.787 18.890 1.00 84.75 347 ALA A O 1
ATOM 2646 N N . ASP A 1 348 ? 1.432 8.293 20.076 1.00 87.94 348 ASP A N 1
ATOM 2647 C CA . ASP A 1 348 ? 2.273 8.295 21.272 1.00 87.94 348 ASP A CA 1
ATOM 2648 C C . ASP A 1 348 ? 1.426 7.903 22.500 1.00 87.94 348 ASP A C 1
ATOM 2650 O O . ASP A 1 348 ? 0.487 8.631 22.845 1.00 87.94 348 ASP A O 1
ATOM 2654 N N . PRO A 1 349 ? 1.751 6.802 23.208 1.00 89.44 349 PRO A N 1
ATOM 2655 C CA . PRO A 1 349 ? 1.073 6.412 24.444 1.00 89.44 349 PRO A CA 1
ATOM 2656 C C . PRO A 1 349 ? 1.044 7.499 25.526 1.00 89.44 349 PRO A C 1
ATOM 2658 O O . PRO A 1 349 ? 0.139 7.505 26.361 1.00 89.44 349 PRO A O 1
ATOM 2661 N N . SER A 1 350 ? 2.009 8.424 25.528 1.00 90.62 350 SER A N 1
ATOM 2662 C CA . SER A 1 350 ? 2.059 9.540 26.477 1.00 90.62 350 SER A CA 1
ATOM 2663 C C . SER A 1 350 ? 0.972 10.596 26.230 1.00 90.62 350 SER A C 1
ATOM 2665 O O . SER A 1 350 ? 0.626 11.344 27.145 1.00 90.62 350 SER A O 1
ATOM 2667 N N . ALA A 1 351 ? 0.385 10.624 25.027 1.00 87.62 351 ALA A N 1
ATOM 2668 C CA . ALA A 1 351 ? -0.698 11.532 24.656 1.00 87.62 351 ALA A CA 1
ATOM 2669 C C . ALA A 1 351 ? -2.083 11.064 25.140 1.00 87.62 351 ALA A C 1
ATOM 2671 O O . ALA A 1 351 ? -3.060 11.806 25.007 1.00 87.62 351 ALA A O 1
ATOM 2672 N N . VAL A 1 352 ? -2.185 9.854 25.705 1.00 88.19 352 VAL A N 1
ATOM 2673 C CA . VAL A 1 352 ? -3.434 9.333 26.270 1.00 88.19 352 VAL A CA 1
ATOM 2674 C C . VAL A 1 352 ? -3.837 10.179 27.486 1.00 88.19 352 VAL A C 1
ATOM 2676 O O . VAL A 1 352 ? -3.082 10.241 28.461 1.00 88.19 352 VAL A O 1
ATOM 2679 N N . PRO A 1 353 ? -5.029 10.806 27.484 1.00 82.62 353 PRO A N 1
ATOM 2680 C CA . PRO A 1 353 ? -5.507 11.564 28.634 1.00 82.62 353 PRO A CA 1
ATOM 2681 C C . PRO A 1 353 ? -5.629 10.684 29.886 1.00 82.62 353 PRO A C 1
ATOM 2683 O O . PRO A 1 353 ? -6.059 9.531 29.794 1.00 82.62 353 PRO A O 1
ATOM 2686 N N . GLY A 1 354 ? -5.253 11.259 31.034 1.00 73.62 354 GLY A N 1
ATOM 2687 C CA . GLY A 1 354 ? -5.274 10.613 32.353 1.00 73.62 354 GLY A CA 1
ATOM 2688 C C . GLY A 1 354 ? -6.635 10.093 32.792 1.00 73.62 354 GLY A C 1
ATOM 2689 O O . GLY A 1 354 ? -7.656 10.748 32.471 1.00 73.62 354 GLY A O 1
#

Sequence (354 aa):
MEASALAAHLDRLTFSDRTEAQVTRLVVAAVEEWGRSRGWRVYPRAASVVPLPPPYEQRHSVVDVGFARTDGSPVVVEVDHADRRRTLDKLAAEAAAGRTALWVRWGTGRFATPPDGVHLVPLRATHRTPLGGGERLWSRAPEADRPAPAHSAAPAAAWSTTALVPGSGQRSDQRSDRRSDQGPGRPAPAHSAAPSGTWMEEALDAEPELPAVLHAEPELPAVVRAEPAPAAAADVELVLRAYAAFVAGDIAGAVRDLHPDVEWIEPDEFPNGGRHVGPAAVARYLQASYDDWLELHSEPTATRRGGRVVVVHRVHGVVQDLSIRDVTVADVFTVRDGRIVHMQAYADPSAVPG

Foldseek 3Di:
DVLVQLLVQLLQDWDWFAFPVRVLVSSLVSSQVSLVVVVWDKDAFDFAPAAFDPPRSVGGATARMWTDDDPAAIETEHEDQDQDPLLLVRLVVCQVVVHQAEYEYEEDDDHDDGDPSYHYRYHYWDWDADDPGDGITITDDRPVPDDDPDDPDDDDDDDDDDDDDDDDDDDDDDDDDDDDDDDDDDDDDDDDDDDDDDDDDDDDDDDDDDDDDDDDDPDDPPPPPPDPDPVQVLLQVLQVQLVVCLQVVNLVRNLVQADQQAWEAAPPPDDVGGIATGSVRVSVVSNVVSLQAPHWDKDWDWGDDPQKIKIWIFIWHAGSSSDTDTAIWMKIFGDDPRGTRYIYIGRDPVPDDD

Radius of gyration: 32.14 Å; chains: 1; bounding box: 75×81×94 Å

Secondary structure (DSSP, 8-state):
-HHHHHHHHHTT--EEEE-HHHHHHHHHHHHHHHHHHTTPEEEEEEEEEEEPPTT-TTSEEEEEEEEE-SSSS-EEEEEESS--HHHHHHHHHHHHTT-EEEEEEEESS--PPPPTTEEEEEEE-EEEPPTTS-SPEEEE--GGGPPPP----------------------------------------------------------------------PPP---PPPPHHHHHHHHHHHHHHHHHHTT-HHHHTTTEEEEEEEEE-TTSTT-EEEESHHHHHHHHHHHHHTEEEEEEEEEEEEETTEEEEEEEEEEEETT-PEEEEEEEEEEEEETTEEEEEEEESSGGGS--

Organism: NCBI:txid1424081

InterPro domains:
  IPR032710 NTF2-like domain superfamily [SSF54427] (236-352)
  IPR037401 SnoaL-like domain [PF12680] (239-343)